Protein AF-A0A8T5RXQ0-F1 (afdb_monomer_lite)

pLDDT: mean 77.12, std 18.19, range [26.73, 95.06]

Structure (mmCIF, N/CA/C/O backbone):
data_AF-A0A8T5RXQ0-F1
#
_entry.id   AF-A0A8T5RXQ0-F1
#
loop_
_atom_site.group_PDB
_atom_site.id
_atom_site.type_symbol
_atom_site.label_atom_id
_atom_site.label_alt_id
_atom_site.label_comp_id
_atom_site.label_asym_id
_atom_site.label_entity_id
_atom_site.label_seq_id
_atom_site.pdbx_PDB_ins_code
_atom_site.Cartn_x
_atom_site.Cartn_y
_atom_site.Cartn_z
_atom_site.occupancy
_atom_site.B_iso_or_equiv
_atom_site.auth_seq_id
_atom_site.auth_comp_id
_atom_site.auth_asym_id
_atom_site.auth_atom_id
_atom_site.pdbx_PDB_model_num
ATOM 1 N N . MET A 1 1 ? -17.544 37.928 21.717 1.00 34.88 1 MET A N 1
ATOM 2 C CA . MET A 1 1 ? -17.506 37.799 20.249 1.00 34.88 1 MET A CA 1
ATOM 3 C C . MET A 1 1 ? -16.086 38.087 19.819 1.00 34.88 1 MET A C 1
ATOM 5 O O . MET A 1 1 ? -15.654 39.221 19.959 1.00 34.88 1 MET A O 1
ATOM 9 N N . ILE A 1 2 ? -15.342 37.052 19.441 1.00 29.17 2 ILE A N 1
ATOM 10 C CA . ILE A 1 2 ? -14.044 37.182 18.778 1.00 29.17 2 ILE A CA 1
ATOM 11 C C . ILE A 1 2 ? -14.102 36.158 17.648 1.00 29.17 2 ILE A C 1
ATOM 13 O O . ILE A 1 2 ? -14.043 34.956 17.899 1.00 29.17 2 ILE A O 1
ATOM 17 N N . GLU A 1 3 ? -14.355 36.645 16.437 1.00 27.16 3 GLU A N 1
ATOM 18 C CA . GLU A 1 3 ? -14.217 35.880 15.202 1.00 27.16 3 GLU A CA 1
ATOM 19 C C . GLU A 1 3 ? -12.721 35.758 14.912 1.00 27.16 3 GLU A C 1
ATOM 21 O O . GLU A 1 3 ? -12.038 36.759 14.710 1.00 27.16 3 GLU A O 1
ATOM 26 N N . ASN A 1 4 ? -12.198 34.535 14.952 1.00 27.61 4 ASN A N 1
ATOM 27 C CA . ASN A 1 4 ? -10.889 34.230 14.391 1.00 27.61 4 ASN A CA 1
ATOM 28 C C . ASN A 1 4 ? -11.122 33.706 12.975 1.00 27.61 4 ASN A C 1
ATOM 30 O O . ASN A 1 4 ? -11.462 32.537 12.785 1.00 27.61 4 ASN A O 1
ATOM 34 N N . GLU A 1 5 ? -10.948 34.582 11.991 1.00 28.34 5 GLU A N 1
ATOM 35 C CA . GLU A 1 5 ? -10.807 34.194 10.593 1.00 28.34 5 GLU A CA 1
ATOM 36 C C . GLU A 1 5 ? -9.463 33.478 10.424 1.00 28.34 5 GLU A C 1
ATOM 38 O O . GLU A 1 5 ? -8.389 34.076 10.495 1.00 28.34 5 GLU A O 1
ATOM 43 N N . TYR A 1 6 ? -9.519 32.160 10.254 1.00 26.73 6 TYR A N 1
ATOM 44 C CA . TYR A 1 6 ? -8.370 31.365 9.851 1.00 26.73 6 TYR A CA 1
ATOM 45 C C . TYR A 1 6 ? -8.351 31.296 8.326 1.00 26.73 6 TYR A C 1
ATOM 47 O O . TYR A 1 6 ? -9.132 30.560 7.725 1.00 26.73 6 TYR A O 1
ATOM 55 N N . THR A 1 7 ? -7.463 32.063 7.700 1.00 28.34 7 THR A N 1
ATOM 56 C CA . THR A 1 7 ? -7.165 31.962 6.268 1.00 28.34 7 THR A CA 1
ATOM 57 C C . THR A 1 7 ? -6.093 30.884 6.080 1.00 28.34 7 THR A C 1
ATOM 59 O O . THR A 1 7 ? -4.959 31.092 6.521 1.00 28.34 7 THR A O 1
ATOM 62 N N . PRO A 1 8 ? -6.385 29.720 5.467 1.00 30.33 8 PRO A N 1
ATOM 63 C CA . PRO A 1 8 ? -5.361 28.709 5.241 1.00 30.33 8 PRO A CA 1
ATOM 64 C C . PRO A 1 8 ? -4.390 29.198 4.165 1.00 30.33 8 PRO A C 1
ATOM 66 O O . PRO A 1 8 ? -4.808 29.583 3.073 1.00 30.33 8 PRO A O 1
ATOM 69 N N . GLN A 1 9 ? -3.093 29.177 4.468 1.00 29.91 9 GLN A N 1
ATOM 70 C CA . GLN A 1 9 ? -2.055 29.378 3.462 1.00 29.91 9 GLN A CA 1
ATOM 71 C C . GLN A 1 9 ? -1.970 28.140 2.564 1.00 29.91 9 GLN A C 1
ATOM 73 O O . GLN A 1 9 ? -1.921 27.014 3.059 1.00 29.91 9 GLN A O 1
ATOM 78 N N . GLU A 1 10 ? -1.966 28.355 1.247 1.00 27.94 10 GLU A N 1
ATOM 79 C CA . GLU A 1 10 ? -1.768 27.313 0.238 1.00 27.94 10 GLU A CA 1
ATOM 80 C C . GLU A 1 10 ? -0.360 26.711 0.372 1.00 27.94 10 GLU A C 1
ATOM 82 O O . GLU A 1 10 ? 0.616 27.195 -0.203 1.00 27.94 10 GLU A O 1
ATOM 87 N N . GLU A 1 11 ? -0.237 25.631 1.143 1.00 30.33 11 GLU A N 1
ATOM 88 C CA . GLU A 1 11 ? 0.929 24.760 1.062 1.00 30.33 11 GLU A CA 1
ATOM 89 C C . GLU A 1 11 ? 0.933 24.070 -0.305 1.00 30.33 11 GLU A C 1
ATOM 91 O O . GLU A 1 11 ? 0.039 23.305 -0.667 1.00 30.33 11 GLU A O 1
ATOM 96 N N . ASN A 1 12 ? 1.968 24.377 -1.080 1.00 29.50 12 ASN A N 1
ATOM 97 C CA . ASN A 1 12 ? 2.209 23.882 -2.425 1.00 29.50 12 ASN A CA 1
ATOM 98 C C . ASN A 1 12 ? 2.551 22.378 -2.393 1.00 29.50 12 ASN A C 1
ATOM 100 O O . ASN A 1 12 ? 3.718 21.979 -2.391 1.00 29.50 12 ASN A O 1
ATOM 104 N N . TYR A 1 13 ? 1.523 21.529 -2.325 1.00 28.52 13 TYR A N 1
ATOM 105 C CA . TYR A 1 13 ? 1.655 20.087 -2.522 1.00 28.52 13 TYR A CA 1
ATOM 106 C C . TYR A 1 13 ? 1.900 19.789 -4.008 1.00 28.52 13 TYR A C 1
ATOM 108 O O . TYR A 1 13 ? 1.209 20.347 -4.863 1.00 28.52 13 TYR A O 1
ATOM 116 N N . PRO A 1 14 ? 2.823 18.873 -4.362 1.00 29.84 14 PRO A N 1
ATOM 117 C CA . PRO A 1 14 ? 3.006 18.465 -5.748 1.00 29.84 14 PRO A CA 1
ATOM 118 C C . PRO A 1 14 ? 1.699 17.862 -6.279 1.00 29.84 14 PRO A C 1
ATOM 120 O O . PRO A 1 14 ? 1.300 16.772 -5.873 1.00 29.84 14 PRO A O 1
ATOM 123 N N . SER A 1 15 ? 1.042 18.625 -7.157 1.00 33.84 15 SER A N 1
ATOM 124 C CA . SER A 1 15 ? -0.143 18.314 -7.967 1.00 33.84 15 SER A CA 1
ATOM 125 C C . SER A 1 15 ? -0.570 16.839 -7.924 1.00 33.84 15 SER A C 1
ATOM 127 O O . SER A 1 15 ? -0.061 16.000 -8.674 1.00 33.84 15 SER A O 1
ATOM 129 N N . ARG A 1 16 ? -1.532 16.520 -7.045 1.00 32.97 16 ARG A N 1
ATOM 130 C CA . ARG A 1 16 ? -2.264 15.243 -7.056 1.00 32.97 16 ARG A CA 1
ATOM 131 C C . ARG A 1 16 ? -2.940 15.119 -8.423 1.00 32.97 16 ARG A C 1
ATOM 133 O O . ARG A 1 16 ? -3.787 15.940 -8.764 1.00 32.97 16 ARG A O 1
ATOM 140 N N . LYS A 1 17 ? -2.594 14.086 -9.197 1.00 30.95 17 LYS A N 1
ATOM 141 C CA . LYS A 1 17 ? -3.372 13.702 -10.381 1.00 30.95 17 LYS A CA 1
ATOM 142 C C . LYS A 1 17 ? -4.763 13.279 -9.911 1.00 30.95 17 LYS A C 1
ATOM 144 O O . LYS A 1 17 ? -4.943 12.170 -9.417 1.00 30.95 17 LYS A O 1
ATOM 149 N N . VAL A 1 18 ? -5.722 14.188 -10.028 1.00 32.47 18 VAL A N 1
ATOM 150 C CA . VAL A 1 18 ? -7.146 13.864 -10.033 1.00 32.47 18 VAL A CA 1
ATOM 151 C C . VAL A 1 18 ? -7.355 12.889 -11.194 1.00 32.47 18 VAL A C 1
ATOM 153 O O . VAL A 1 18 ? -6.898 13.158 -12.306 1.00 32.47 18 VAL A O 1
ATOM 156 N N . TYR A 1 19 ? -7.984 11.738 -10.949 1.00 37.25 19 TYR A N 1
ATOM 157 C CA . TYR A 1 19 ? -8.463 10.878 -12.032 1.00 37.25 19 TYR A CA 1
ATOM 158 C C . TYR A 1 19 ? -9.688 11.554 -12.663 1.00 37.25 19 TYR A C 1
ATOM 160 O O . TYR A 1 19 ? -10.821 11.141 -12.449 1.00 37.25 19 TYR A O 1
ATOM 168 N N . GLU A 1 20 ? -9.462 12.641 -13.402 1.00 34.78 20 GLU A N 1
ATOM 169 C CA . GLU A 1 20 ? -10.431 13.131 -14.376 1.00 34.78 20 GLU A CA 1
ATOM 170 C C . GLU A 1 20 ? -10.644 12.014 -15.400 1.00 34.78 20 GLU A C 1
ATOM 172 O O . GLU A 1 20 ? -9.669 11.443 -15.907 1.00 34.78 20 GLU A O 1
ATOM 177 N N . GLY A 1 21 ? -11.909 11.677 -15.677 1.00 40.56 21 GLY A N 1
ATOM 178 C CA . GLY A 1 21 ? -12.274 10.732 -16.730 1.00 40.56 21 GLY A CA 1
ATOM 179 C C . GLY A 1 21 ? -11.457 11.039 -17.981 1.00 40.56 21 GLY A C 1
ATOM 180 O O . GLY A 1 21 ? -11.459 12.172 -18.465 1.00 40.56 21 GLY A O 1
ATOM 181 N N . LYS A 1 22 ? -10.650 10.067 -18.427 1.00 49.09 22 LYS A N 1
ATOM 182 C CA . LYS A 1 22 ? -9.674 10.285 -19.498 1.00 49.09 22 LYS A CA 1
ATOM 183 C C . LYS A 1 22 ? -10.384 10.898 -20.706 1.00 49.09 22 LYS A C 1
ATOM 185 O O . LYS A 1 22 ? -11.274 10.275 -21.272 1.00 49.09 22 LYS A O 1
ATOM 190 N N . LYS A 1 23 ? -9.927 12.090 -21.101 1.00 54.75 23 LYS A N 1
ATOM 191 C CA . LYS A 1 23 ? -10.233 12.713 -22.392 1.00 54.75 23 LYS A CA 1
ATOM 192 C C . LYS A 1 23 ? -10.032 11.707 -23.526 1.00 54.75 23 LYS A C 1
ATOM 194 O O . LYS A 1 23 ? -9.115 10.877 -23.460 1.00 54.75 23 LYS A O 1
ATOM 199 N N . GLU A 1 24 ? -10.861 11.836 -24.556 1.00 59.78 24 GLU A N 1
ATOM 200 C CA . GLU A 1 24 ? -10.646 11.224 -25.864 1.00 59.78 24 GLU A CA 1
ATOM 201 C C . GLU A 1 24 ? -9.181 11.420 -26.288 1.00 59.78 24 GLU A C 1
ATOM 203 O O . GLU A 1 24 ? -8.606 12.502 -26.124 1.00 59.78 24 GLU A O 1
ATOM 208 N N . ARG A 1 25 ? -8.535 10.334 -26.720 1.00 70.25 25 ARG A N 1
ATOM 209 C CA . ARG A 1 25 ? -7.116 10.320 -27.082 1.00 70.25 25 ARG A CA 1
ATOM 210 C C . ARG A 1 25 ? -6.960 9.762 -28.480 1.00 70.25 25 ARG A C 1
ATOM 212 O O . ARG A 1 25 ? -7.193 8.578 -28.700 1.00 70.25 25 ARG A O 1
ATOM 219 N N . GLU A 1 26 ? -6.470 10.601 -29.377 1.00 80.44 26 GLU A N 1
ATOM 220 C CA . GLU A 1 26 ? -6.083 10.190 -30.718 1.00 80.44 26 GLU A CA 1
ATOM 221 C C . GLU A 1 26 ? -4.670 9.587 -30.717 1.00 80.44 26 GLU A C 1
ATOM 223 O O . GLU A 1 26 ? -3.743 10.075 -30.057 1.00 80.44 26 GLU A O 1
ATOM 228 N N . MET A 1 27 ? -4.496 8.496 -31.464 1.00 82.44 27 MET A N 1
ATOM 229 C CA . MET A 1 27 ? -3.197 7.879 -31.711 1.00 82.44 27 MET A CA 1
ATOM 230 C C . MET A 1 27 ? -2.822 8.032 -33.176 1.00 82.44 27 MET A C 1
ATOM 232 O O . MET A 1 27 ? -3.457 7.448 -34.044 1.00 82.44 27 MET A O 1
ATOM 236 N N . ILE A 1 28 ? -1.743 8.765 -33.435 1.00 85.38 28 ILE A N 1
ATOM 237 C CA . ILE A 1 28 ? -1.195 8.915 -34.782 1.00 85.38 28 ILE A CA 1
ATOM 238 C C . ILE A 1 28 ? -0.060 7.905 -34.965 1.00 85.38 28 ILE A C 1
ATOM 240 O O . ILE A 1 28 ? 0.840 7.809 -34.121 1.00 85.38 28 ILE A O 1
ATOM 244 N N . PHE A 1 29 ? -0.108 7.160 -36.065 1.00 84.06 29 PHE A N 1
ATOM 245 C CA . PHE A 1 29 ? 0.925 6.220 -36.488 1.00 84.06 29 PHE A CA 1
ATOM 246 C C . PHE A 1 29 ? 1.448 6.612 -37.880 1.00 84.06 29 PHE A C 1
ATOM 248 O O . PHE A 1 29 ? 0.688 7.178 -38.667 1.00 84.06 29 PHE A O 1
ATOM 255 N N . PRO A 1 30 ? 2.727 6.340 -38.199 1.00 87.56 30 PRO A N 1
ATOM 256 C CA . PRO A 1 30 ? 3.230 6.462 -39.565 1.00 87.56 30 PRO A CA 1
ATOM 257 C C . PRO A 1 30 ? 2.394 5.635 -40.550 1.00 87.56 30 PRO A C 1
ATOM 259 O O . PRO A 1 30 ? 2.034 4.496 -40.254 1.00 87.56 30 PRO A O 1
ATOM 262 N N . SER A 1 31 ? 2.089 6.214 -41.711 1.00 82.44 31 SER A N 1
ATOM 263 C CA . SER A 1 31 ? 1.215 5.615 -42.729 1.00 82.44 31 SER A CA 1
ATOM 264 C C . SER A 1 31 ? 1.857 4.456 -43.495 1.00 82.44 31 SER A C 1
ATOM 266 O O . SER A 1 31 ? 1.167 3.723 -44.189 1.00 82.44 31 SER A O 1
ATOM 268 N N . ASP A 1 32 ? 3.178 4.317 -43.411 1.00 84.75 32 ASP A N 1
ATOM 269 C CA . ASP A 1 32 ? 3.991 3.303 -44.085 1.00 84.75 32 ASP A CA 1
ATOM 270 C C . ASP A 1 32 ? 4.224 2.048 -43.228 1.00 84.75 32 ASP A C 1
ATOM 272 O O . ASP A 1 32 ? 5.025 1.183 -43.586 1.00 84.75 32 ASP A O 1
ATOM 276 N N . LEU A 1 33 ? 3.539 1.932 -42.085 1.00 84.56 33 LEU A N 1
ATOM 277 C CA . LEU A 1 33 ? 3.667 0.765 -41.223 1.00 84.56 33 LEU A CA 1
ATOM 278 C C . LEU A 1 33 ? 2.971 -0.460 -41.828 1.00 84.56 33 LEU A C 1
ATOM 280 O O . LEU A 1 33 ? 1.788 -0.386 -42.163 1.00 84.56 33 LEU A O 1
ATOM 284 N N . PRO A 1 34 ? 3.656 -1.616 -41.883 1.00 86.00 34 PRO A N 1
ATOM 285 C CA . PRO A 1 34 ? 2.999 -2.887 -42.154 1.00 86.00 34 PRO A CA 1
ATOM 286 C C . PRO A 1 34 ? 1.876 -3.159 -41.134 1.00 86.00 34 PRO A C 1
ATOM 288 O O . PRO A 1 34 ? 2.053 -2.812 -39.960 1.00 86.00 34 PRO A O 1
ATOM 291 N N . PRO A 1 35 ? 0.771 -3.825 -41.524 1.00 82.38 35 PRO A N 1
ATOM 292 C CA . PRO A 1 35 ? -0.368 -4.087 -40.635 1.00 82.38 35 PRO A CA 1
ATOM 293 C C . PRO A 1 35 ? 0.020 -4.749 -39.306 1.00 82.38 35 PRO A C 1
ATOM 295 O O . PRO A 1 35 ? -0.340 -4.253 -38.242 1.00 82.38 35 PRO A O 1
ATOM 298 N N . GLU A 1 36 ? 0.864 -5.783 -39.349 1.00 84.00 36 GLU A N 1
ATOM 299 C CA . GLU A 1 36 ? 1.349 -6.481 -38.147 1.00 84.00 36 GLU A CA 1
ATOM 300 C C . GLU A 1 36 ? 2.130 -5.551 -37.198 1.00 84.00 36 GLU A C 1
ATOM 302 O O . GLU A 1 36 ? 2.055 -5.651 -35.971 1.00 84.00 36 GLU A O 1
ATOM 307 N N . GLU A 1 37 ? 2.887 -4.602 -37.755 1.00 86.94 37 GLU A N 1
ATOM 308 C C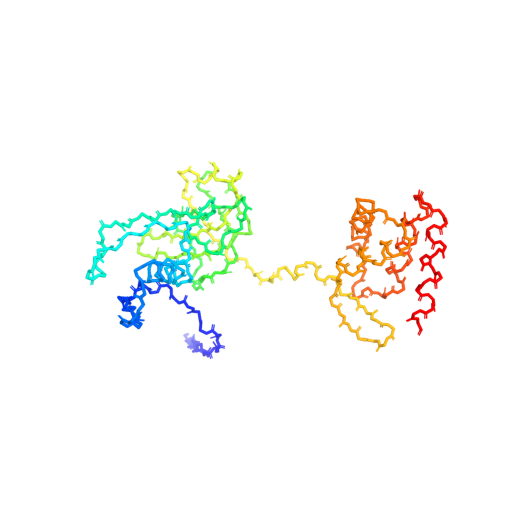A . GLU A 1 37 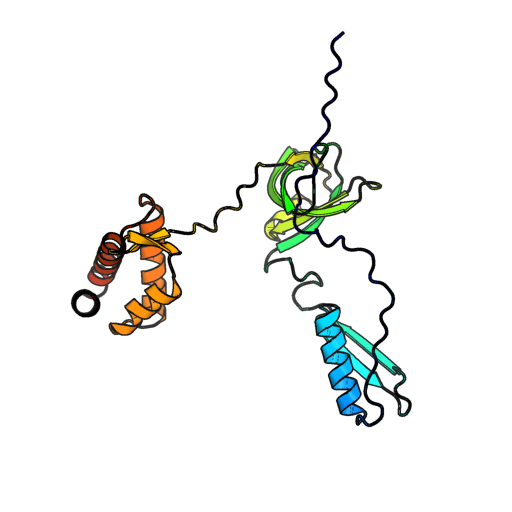? 3.641 -3.630 -36.965 1.00 86.94 37 GLU A CA 1
ATOM 309 C C . GLU A 1 37 ? 2.719 -2.552 -36.378 1.00 86.94 37 GLU A C 1
ATOM 311 O O . GLU A 1 37 ? 2.940 -2.104 -35.246 1.00 86.94 37 GLU A O 1
ATOM 316 N N . LEU A 1 38 ? 1.684 -2.145 -37.118 1.00 89.06 38 LEU A N 1
ATOM 317 C CA . LEU A 1 38 ? 0.649 -1.230 -36.644 1.00 89.06 38 LEU A CA 1
ATOM 318 C C . LEU A 1 38 ? -0.112 -1.841 -35.460 1.00 89.06 38 LEU A C 1
ATOM 320 O O . LEU A 1 38 ? -0.192 -1.206 -34.405 1.00 89.06 38 LEU A O 1
ATOM 324 N N . GLU A 1 39 ? -0.561 -3.091 -35.581 1.00 88.56 39 GLU A N 1
ATOM 325 C CA . GLU A 1 39 ? -1.208 -3.855 -34.507 1.00 88.56 39 GLU A CA 1
ATOM 326 C C . GLU A 1 39 ? -0.309 -3.971 -33.277 1.00 88.56 39 GLU A C 1
ATOM 328 O O . GLU A 1 39 ? -0.709 -3.628 -32.159 1.00 88.56 39 GLU A O 1
ATOM 333 N N . ARG A 1 40 ? 0.957 -4.361 -33.471 1.00 88.38 40 ARG A N 1
ATOM 334 C CA . ARG A 1 40 ? 1.935 -4.474 -32.381 1.00 88.38 40 ARG A CA 1
ATOM 335 C C . ARG A 1 40 ? 2.128 -3.148 -31.645 1.00 88.38 40 ARG A C 1
ATOM 337 O O . ARG A 1 40 ? 2.213 -3.117 -30.411 1.00 88.38 40 ARG A O 1
ATOM 344 N N . ARG A 1 41 ? 2.219 -2.034 -32.377 1.00 90.62 41 ARG A N 1
ATOM 345 C CA . ARG A 1 41 ? 2.401 -0.697 -31.791 1.00 90.62 41 ARG A CA 1
ATOM 346 C C . ARG A 1 41 ? 1.144 -0.206 -31.086 1.00 90.62 41 ARG A C 1
ATOM 348 O O . ARG A 1 41 ? 1.277 0.358 -29.997 1.00 90.62 41 ARG A O 1
ATOM 355 N N . LEU A 1 42 ? -0.031 -0.442 -31.664 1.00 88.88 42 LEU A N 1
ATOM 356 C CA . LEU A 1 42 ? -1.324 -0.135 -31.062 1.00 88.88 42 LEU A CA 1
ATOM 357 C C . LEU A 1 42 ? -1.500 -0.899 -29.746 1.00 88.88 42 LEU A C 1
ATOM 359 O O . LEU A 1 42 ? -1.701 -0.273 -28.705 1.00 88.88 42 LEU A O 1
ATOM 363 N N . LYS A 1 43 ? -1.275 -2.219 -29.755 1.00 88.62 43 LYS A N 1
ATOM 364 C CA . LYS A 1 43 ? -1.271 -3.082 -28.563 1.00 88.62 43 LYS A CA 1
ATOM 365 C C . LYS A 1 43 ? -0.342 -2.540 -27.477 1.00 88.62 43 LYS A C 1
ATOM 367 O O . LYS A 1 43 ? -0.766 -2.306 -26.347 1.00 88.62 43 LYS A O 1
ATOM 372 N N . ARG A 1 44 ? 0.920 -2.255 -27.814 1.00 85.56 44 ARG A N 1
ATOM 373 C CA . ARG A 1 44 ? 1.898 -1.725 -26.849 1.00 85.56 44 ARG A CA 1
ATOM 374 C C . ARG A 1 44 ? 1.468 -0.385 -26.246 1.00 85.56 44 ARG A C 1
ATOM 376 O O . ARG A 1 44 ? 1.661 -0.168 -25.048 1.00 85.56 44 ARG A O 1
ATOM 383 N N . ARG A 1 45 ? 0.921 0.523 -27.060 1.00 87.56 45 ARG A N 1
ATOM 384 C CA . ARG A 1 45 ? 0.453 1.833 -26.590 1.00 87.56 45 ARG A CA 1
ATOM 385 C C . ARG A 1 45 ? -0.763 1.704 -25.695 1.00 87.56 45 ARG A C 1
ATOM 387 O O . ARG A 1 45 ? -0.757 2.299 -24.630 1.00 87.56 45 ARG A O 1
ATOM 394 N N . LEU A 1 46 ? -1.754 0.900 -26.064 1.00 84.94 46 LEU A N 1
ATOM 395 C CA . LEU A 1 46 ? -2.927 0.666 -25.224 1.00 84.94 46 LEU A CA 1
ATOM 396 C C . LEU A 1 46 ? -2.530 0.102 -23.846 1.00 84.94 46 LEU A C 1
ATOM 398 O O . LEU A 1 46 ? -2.984 0.619 -22.825 1.00 84.94 46 LEU A O 1
ATOM 402 N N . ILE A 1 47 ? -1.599 -0.859 -23.796 1.00 78.75 47 ILE A N 1
ATOM 403 C CA . ILE A 1 47 ? -1.057 -1.392 -22.532 1.00 78.75 47 ILE A CA 1
ATOM 404 C C . ILE A 1 47 ? -0.352 -0.298 -21.719 1.00 78.75 47 ILE A C 1
ATOM 406 O O . ILE A 1 47 ? -0.590 -0.164 -20.523 1.00 78.75 47 ILE A O 1
ATOM 410 N N . THR A 1 48 ? 0.507 0.500 -22.354 1.00 75.81 48 THR A N 1
ATOM 411 C CA . THR A 1 48 ? 1.347 1.491 -21.657 1.00 75.81 48 THR A CA 1
ATOM 412 C C . THR A 1 48 ? 0.544 2.706 -21.191 1.00 75.81 48 THR A C 1
ATOM 414 O O . THR A 1 48 ? 0.696 3.175 -20.068 1.00 75.81 48 THR A O 1
ATOM 417 N N . ASP A 1 49 ? -0.331 3.216 -22.051 1.00 78.31 49 ASP A N 1
ATOM 418 C CA . ASP A 1 49 ? -1.065 4.456 -21.824 1.00 78.31 49 ASP A CA 1
ATOM 419 C C . ASP A 1 49 ? -2.315 4.214 -20.951 1.00 78.31 49 ASP A C 1
ATOM 421 O O . ASP A 1 49 ? -2.748 5.138 -20.251 1.00 78.31 49 ASP A O 1
ATOM 425 N N . TRP A 1 50 ? -2.910 3.005 -20.965 1.00 72.44 50 TRP A N 1
ATOM 426 C CA . TRP A 1 50 ? -4.100 2.637 -20.170 1.00 72.44 50 TRP A CA 1
ATOM 427 C C . TRP A 1 50 ? -3.881 1.576 -19.094 1.00 72.44 50 TRP A C 1
ATOM 429 O O . TRP A 1 50 ? -4.788 1.380 -18.291 1.00 72.44 50 TRP A O 1
ATOM 439 N N . GLY A 1 51 ? -2.710 0.948 -19.006 1.00 65.81 51 GLY A N 1
ATOM 440 C CA . GLY A 1 51 ? -2.401 -0.006 -17.937 1.00 65.81 51 GLY A CA 1
ATOM 441 C C . GLY A 1 51 ? -3.197 -1.314 -18.004 1.00 65.81 51 GLY A C 1
ATOM 442 O O . GLY A 1 51 ? -3.241 -2.046 -17.013 1.00 65.81 51 GLY A O 1
ATOM 443 N N . VAL A 1 52 ? -3.825 -1.604 -19.148 1.00 74.69 52 VAL A N 1
ATOM 444 C CA . VAL A 1 52 ? -4.606 -2.829 -19.380 1.00 74.69 52 VAL A CA 1
ATOM 445 C C . VAL A 1 52 ? -3.699 -4.065 -19.478 1.00 74.69 52 VAL A C 1
ATOM 447 O O . VAL A 1 52 ? -2.474 -3.939 -19.548 1.00 74.69 52 VAL A O 1
ATOM 450 N N . GLY A 1 53 ? -4.293 -5.257 -19.387 1.00 73.00 53 GLY A N 1
ATOM 451 C CA . GLY A 1 53 ? -3.578 -6.531 -19.392 1.00 73.00 53 GLY A CA 1
ATOM 452 C C . GLY A 1 53 ? -3.177 -6.976 -20.786 1.00 73.00 53 GLY A C 1
ATOM 453 O O . GLY A 1 53 ? -2.414 -6.302 -21.475 1.00 73.00 53 GLY A O 1
ATOM 454 N N . GLU A 1 54 ? -3.657 -8.145 -21.184 1.00 76.62 54 GLU A N 1
ATOM 455 C CA . GLU A 1 54 ? -3.466 -8.621 -22.544 1.00 76.62 54 GLU A CA 1
ATOM 456 C C . GLU A 1 54 ? -4.453 -7.921 -23.478 1.00 76.62 54 GLU A C 1
ATOM 458 O O . GLU A 1 54 ? -5.580 -7.598 -23.106 1.00 76.62 54 GLU A O 1
ATOM 463 N N . ILE A 1 55 ? -4.004 -7.648 -24.696 1.00 81.81 55 ILE A N 1
ATOM 464 C CA . ILE A 1 55 ? -4.838 -7.068 -25.743 1.00 81.81 55 ILE A CA 1
ATOM 465 C C . ILE A 1 55 ? -4.704 -7.948 -26.968 1.00 81.81 55 ILE A C 1
ATOM 467 O O . ILE A 1 55 ? -3.588 -8.277 -27.374 1.00 81.81 55 ILE A O 1
ATOM 471 N N . GLU A 1 56 ? -5.829 -8.271 -27.570 1.00 85.56 56 GLU A N 1
ATOM 472 C CA . GLU A 1 56 ? -5.918 -8.843 -28.902 1.00 85.56 56 GLU A CA 1
ATOM 473 C C . GLU A 1 56 ? -6.592 -7.801 -29.788 1.00 85.56 56 GLU A C 1
ATOM 475 O O . GLU A 1 56 ? -7.622 -7.235 -29.420 1.00 85.56 56 GLU A O 1
ATOM 480 N N . VAL A 1 57 ? -5.948 -7.458 -30.898 1.00 89.00 57 VAL A N 1
ATOM 481 C CA . VAL A 1 57 ? -6.432 -6.436 -31.820 1.00 89.00 57 VAL A CA 1
ATOM 482 C C . VAL A 1 57 ? -6.214 -6.930 -33.235 1.00 89.00 57 VAL A C 1
ATOM 484 O O . VAL A 1 57 ? -5.121 -7.393 -33.546 1.00 89.00 57 VAL A O 1
ATOM 487 N N . GLU A 1 58 ? -7.249 -6.813 -34.055 1.00 85.88 58 GLU A N 1
ATOM 488 C CA . GLU A 1 58 ? -7.191 -7.083 -35.488 1.00 85.88 58 GLU A CA 1
ATOM 489 C C . GLU A 1 58 ? -7.604 -5.819 -36.233 1.00 85.88 58 GLU A C 1
ATOM 491 O O . GLU A 1 58 ? -8.592 -5.158 -35.874 1.00 85.88 58 GLU A O 1
ATOM 496 N N . LEU A 1 59 ? -6.827 -5.480 -37.257 1.00 86.06 59 LEU A N 1
ATOM 497 C CA . LEU A 1 59 ? -7.091 -4.355 -38.142 1.00 86.06 59 LEU A CA 1
ATOM 498 C C . LEU A 1 59 ? -7.414 -4.848 -39.555 1.00 86.06 59 LEU A C 1
ATOM 500 O O . LEU A 1 59 ? -6.809 -5.794 -40.058 1.00 86.06 59 LEU A O 1
ATOM 504 N N . ASP A 1 60 ? -8.331 -4.164 -40.235 1.00 82.94 60 ASP A N 1
ATOM 505 C CA . ASP A 1 60 ? -8.510 -4.346 -41.674 1.00 82.94 60 ASP A CA 1
ATOM 506 C C . ASP A 1 60 ? -7.407 -3.641 -42.490 1.00 82.94 60 ASP A C 1
ATOM 508 O O . ASP A 1 60 ? -6.550 -2.920 -41.973 1.00 82.94 60 ASP A O 1
ATOM 512 N N . HIS A 1 61 ? -7.450 -3.818 -43.812 1.00 79.56 61 HIS A N 1
ATOM 513 C CA . HIS A 1 61 ? -6.506 -3.212 -44.757 1.00 79.56 61 HIS A CA 1
ATOM 514 C C . HIS A 1 61 ? -6.524 -1.671 -44.779 1.00 79.56 61 HIS A C 1
ATOM 516 O O . HIS A 1 61 ? -5.605 -1.070 -45.333 1.00 79.56 61 HIS A O 1
ATOM 522 N N . ASN A 1 62 ? -7.536 -1.035 -44.184 1.00 80.00 62 ASN A N 1
ATOM 523 C CA . ASN A 1 62 ? -7.658 0.417 -44.060 1.00 80.00 62 ASN A CA 1
ATOM 524 C C . ASN A 1 62 ? -7.239 0.920 -42.667 1.00 80.00 62 ASN A C 1
ATOM 526 O O . ASN A 1 62 ? -7.313 2.120 -42.405 1.00 80.00 62 ASN A O 1
ATOM 530 N N . GLY A 1 63 ? -6.795 0.027 -41.775 1.00 76.44 63 GLY A N 1
ATOM 531 C CA . GLY A 1 63 ? -6.437 0.355 -40.397 1.00 76.44 63 GLY A CA 1
ATOM 532 C C . GLY A 1 63 ? -7.643 0.514 -39.467 1.00 76.44 63 GLY A C 1
ATOM 533 O O . GLY A 1 63 ? -7.497 1.069 -38.376 1.00 76.44 63 GLY A O 1
ATOM 534 N N . THR A 1 64 ? -8.826 0.043 -39.871 1.00 82.00 64 THR A N 1
ATOM 535 C CA . THR A 1 64 ? -10.026 0.022 -39.027 1.00 82.00 64 THR A CA 1
ATOM 536 C C . THR A 1 64 ? -9.960 -1.165 -38.077 1.00 82.00 64 THR A C 1
ATOM 538 O O . THR A 1 64 ? -9.659 -2.279 -38.497 1.00 82.00 64 THR A O 1
ATOM 541 N N . ILE A 1 65 ? -10.288 -0.952 -36.803 1.00 86.88 65 ILE A N 1
ATOM 542 C CA . ILE A 1 65 ? -10.376 -2.033 -35.816 1.00 86.88 65 ILE A CA 1
ATOM 543 C C . ILE A 1 65 ? -11.584 -2.915 -36.138 1.00 86.88 65 ILE A C 1
ATOM 545 O O . ILE A 1 65 ? -12.725 -2.468 -36.021 1.00 86.88 65 ILE A O 1
ATOM 549 N N . THR A 1 66 ? -11.333 -4.170 -36.505 1.00 88.06 66 THR A N 1
ATOM 550 C CA . THR A 1 66 ? -12.376 -5.187 -36.721 1.00 88.06 66 THR A CA 1
ATOM 551 C C . THR A 1 66 ? -12.619 -6.017 -35.471 1.00 88.06 66 THR A C 1
ATOM 553 O O . THR A 1 66 ? -13.748 -6.439 -35.218 1.00 88.06 66 THR A O 1
ATOM 556 N N . HIS A 1 67 ? -11.579 -6.213 -34.661 1.00 85.62 67 HIS A N 1
ATOM 557 C CA . HIS A 1 67 ? -11.658 -6.920 -33.394 1.00 85.62 67 HIS A CA 1
ATOM 558 C C . HIS A 1 67 ? -10.786 -6.240 -32.339 1.00 85.62 67 HIS A C 1
ATOM 560 O O . HIS A 1 67 ? -9.651 -5.847 -32.609 1.00 85.62 67 HIS A O 1
ATOM 566 N N . LEU A 1 68 ? -11.319 -6.110 -31.125 1.00 85.75 68 LEU A N 1
ATOM 567 C CA . LEU A 1 68 ? -10.577 -5.643 -29.961 1.00 85.75 68 LEU A CA 1
ATOM 568 C C . LEU A 1 68 ? -11.061 -6.389 -28.721 1.00 85.75 68 LEU A C 1
ATOM 570 O O . LEU A 1 68 ? -12.146 -6.112 -28.206 1.00 85.75 68 LEU A O 1
ATOM 574 N N . ALA A 1 69 ? -10.229 -7.292 -28.218 1.00 80.25 69 ALA A N 1
ATOM 575 C CA . ALA A 1 69 ? -10.405 -7.894 -26.909 1.00 80.25 69 ALA A CA 1
ATOM 576 C C . ALA A 1 69 ? -9.361 -7.332 -25.944 1.00 80.25 69 ALA A C 1
ATOM 578 O O . ALA A 1 69 ? -8.178 -7.195 -26.258 1.00 80.25 69 ALA A O 1
ATOM 579 N N . ILE A 1 70 ? -9.817 -6.990 -24.745 1.00 80.00 70 ILE A N 1
ATOM 580 C CA . ILE A 1 70 ? -8.970 -6.471 -23.677 1.00 80.00 70 ILE A CA 1
ATOM 581 C C . ILE A 1 70 ? -9.195 -7.364 -22.470 1.00 80.00 70 ILE A C 1
ATOM 583 O O . ILE A 1 70 ? -10.306 -7.428 -21.942 1.00 80.00 70 ILE A O 1
ATOM 587 N N . SER A 1 71 ? -8.142 -8.024 -22.002 1.00 65.69 71 SER A N 1
ATOM 588 C CA . SER A 1 71 ? -8.172 -8.667 -20.700 1.00 65.69 71 SER A CA 1
ATOM 589 C C . SER A 1 71 ? -7.760 -7.664 -19.625 1.00 65.69 71 SER A C 1
ATOM 591 O O . SER A 1 71 ? -6.829 -6.860 -19.771 1.00 65.69 71 SER A O 1
ATOM 593 N N . ALA A 1 72 ? -8.466 -7.701 -18.495 1.00 53.56 72 ALA A N 1
ATOM 594 C CA . ALA A 1 72 ? -7.882 -7.179 -17.273 1.00 53.56 72 ALA A CA 1
ATOM 595 C C . ALA A 1 72 ? -6.602 -7.984 -16.998 1.00 53.56 72 ALA A C 1
ATOM 597 O O . ALA A 1 72 ? -6.569 -9.194 -17.216 1.00 53.56 72 ALA A O 1
ATOM 598 N N . LYS A 1 73 ? -5.543 -7.326 -16.520 1.00 56.78 73 LYS A N 1
ATOM 599 C CA . LYS A 1 73 ? -4.365 -8.030 -15.992 1.00 56.78 73 LYS A CA 1
ATOM 600 C C . LYS A 1 73 ? -4.827 -9.123 -15.006 1.00 56.78 73 LYS A C 1
ATOM 602 O O . LYS A 1 73 ? -5.802 -8.916 -14.283 1.00 56.78 73 LYS A O 1
ATOM 607 N N . GLU A 1 74 ? -4.066 -10.217 -14.869 1.00 47.88 74 GLU A N 1
ATOM 608 C CA . GLU A 1 74 ? -4.242 -11.199 -13.769 1.00 47.88 74 GLU A CA 1
ATOM 609 C C . GLU A 1 74 ? -4.242 -10.537 -12.369 1.00 47.88 74 GLU A C 1
ATOM 611 O O . GLU A 1 74 ? -4.647 -11.118 -11.362 1.00 47.88 74 GLU A O 1
ATOM 616 N N . HIS A 1 75 ? -3.767 -9.296 -12.293 1.00 49.12 75 HIS A N 1
ATOM 617 C CA . HIS A 1 75 ? -3.820 -8.399 -11.150 1.00 49.12 75 HIS A CA 1
ATOM 618 C C . HIS A 1 75 ? -4.649 -7.191 -11.582 1.00 49.12 75 HIS A C 1
ATOM 620 O O . HIS A 1 75 ? -4.252 -6.546 -12.537 1.00 49.12 75 HIS A O 1
ATOM 626 N N . GLY A 1 76 ? -5.798 -6.919 -10.952 1.00 46.88 76 GLY A N 1
ATOM 627 C CA . GLY A 1 76 ? -6.817 -5.976 -11.447 1.00 46.88 76 GLY A CA 1
ATOM 628 C C . GLY A 1 76 ? -6.315 -4.631 -12.007 1.00 46.88 76 GLY A C 1
ATOM 629 O O . GLY A 1 76 ? -5.202 -4.195 -11.746 1.00 46.88 76 GLY A O 1
ATOM 630 N N . LEU A 1 77 ? -7.179 -3.937 -12.757 1.00 47.34 77 LEU A N 1
ATOM 631 C CA . LEU A 1 77 ? -6.894 -2.752 -13.597 1.00 47.34 77 LEU A CA 1
ATOM 632 C C . LEU A 1 77 ? -6.154 -1.567 -12.926 1.00 47.34 77 LEU A C 1
ATOM 634 O O . LEU A 1 77 ? -5.772 -0.620 -13.608 1.00 47.34 77 LEU A O 1
ATOM 638 N N . SER A 1 78 ? -5.949 -1.588 -11.608 1.00 54.22 78 SER A N 1
ATOM 639 C CA . SER A 1 78 ? -5.244 -0.544 -10.868 1.00 54.22 78 SER A CA 1
ATOM 640 C C . SER A 1 78 ? -3.768 -0.888 -10.674 1.00 54.22 78 SER A C 1
ATOM 642 O O . SER A 1 78 ? -3.412 -1.822 -9.959 1.00 54.22 78 SER A O 1
ATOM 644 N N . GLU A 1 79 ? -2.896 -0.048 -11.229 1.00 52.78 79 GLU A N 1
ATOM 645 C CA . GLU A 1 79 ? -1.436 -0.099 -11.062 1.00 52.78 79 GLU A CA 1
ATOM 646 C C . GLU A 1 79 ? -0.980 0.079 -9.591 1.00 52.78 79 GLU A C 1
ATOM 648 O O . GLU A 1 79 ? 0.186 -0.136 -9.266 1.00 52.78 79 GLU A O 1
ATOM 653 N N . GLY A 1 80 ? -1.894 0.459 -8.685 1.00 63.00 80 GLY A N 1
ATOM 654 C CA . GLY A 1 80 ? -1.610 0.807 -7.290 1.00 63.00 80 GLY A CA 1
ATOM 655 C C . GLY A 1 80 ? -2.072 -0.192 -6.224 1.00 63.00 80 GLY A C 1
ATOM 656 O O . GLY A 1 80 ? -1.983 0.144 -5.042 1.00 63.00 80 GLY A O 1
ATOM 657 N N . ILE A 1 81 ? -2.586 -1.374 -6.590 1.00 71.81 81 ILE A N 1
ATOM 658 C CA . ILE A 1 81 ? -3.054 -2.382 -5.619 1.00 71.81 81 ILE A CA 1
ATOM 659 C C . ILE A 1 81 ? -2.031 -3.527 -5.527 1.00 71.81 81 ILE A C 1
ATOM 661 O O . ILE A 1 81 ? -1.836 -4.247 -6.507 1.00 71.81 81 ILE A O 1
ATOM 665 N N . PRO A 1 82 ? -1.367 -3.733 -4.372 1.00 69.00 82 PRO A N 1
ATOM 666 C CA . PRO A 1 82 ? -0.411 -4.827 -4.204 1.00 69.00 82 PRO A CA 1
ATOM 667 C C . PRO A 1 82 ? -1.061 -6.217 -4.309 1.00 69.00 82 PRO A C 1
ATOM 669 O O . PRO A 1 82 ? -2.248 -6.395 -4.035 1.00 69.00 82 PRO A O 1
ATOM 672 N N . LYS A 1 83 ? -0.262 -7.246 -4.621 1.00 66.06 83 LYS A N 1
ATOM 673 C CA . LYS A 1 83 ? -0.725 -8.645 -4.616 1.00 66.06 83 LYS A CA 1
ATOM 674 C C . LYS A 1 83 ? -1.265 -9.040 -3.233 1.00 66.06 83 LYS A C 1
ATOM 676 O O . LYS A 1 83 ? -0.633 -8.754 -2.218 1.00 66.06 83 LYS A O 1
ATOM 681 N N . GLY A 1 84 ? -2.412 -9.723 -3.205 1.00 74.44 84 GLY A N 1
ATOM 682 C CA . GLY A 1 84 ? -3.101 -10.117 -1.967 1.00 74.44 84 GLY A CA 1
ATOM 683 C C . GLY A 1 84 ? -3.960 -9.009 -1.349 1.00 74.44 84 GLY A C 1
ATOM 684 O O . GLY A 1 84 ? -4.481 -9.187 -0.248 1.00 74.44 84 GLY A O 1
ATOM 685 N N . TYR A 1 85 ? -4.123 -7.885 -2.050 1.00 83.00 85 TYR A N 1
ATOM 686 C CA . TYR A 1 85 ? -5.012 -6.792 -1.675 1.00 83.00 85 TYR A CA 1
ATOM 687 C C . TYR A 1 85 ? -6.123 -6.612 -2.712 1.00 83.00 85 TYR A C 1
ATOM 689 O O . TYR A 1 85 ? -6.018 -7.067 -3.852 1.00 83.00 85 TYR A O 1
ATOM 697 N N . ALA A 1 86 ? -7.195 -5.943 -2.306 1.00 82.75 86 ALA A N 1
ATOM 698 C CA . ALA A 1 86 ? -8.292 -5.523 -3.160 1.00 82.75 86 ALA A CA 1
ATOM 699 C C . ALA A 1 86 ? -8.692 -4.086 -2.818 1.00 82.75 86 ALA A C 1
ATOM 701 O O . ALA A 1 86 ? -8.614 -3.670 -1.660 1.00 82.75 86 ALA A O 1
ATOM 702 N N . ALA A 1 87 ? -9.123 -3.338 -3.832 1.00 86.38 87 ALA A N 1
ATOM 703 C CA . ALA A 1 87 ? -9.818 -2.077 -3.633 1.00 86.38 87 ALA A CA 1
ATOM 704 C C . ALA A 1 87 ? -11.293 -2.375 -3.373 1.00 86.38 87 ALA A C 1
ATOM 706 O O . ALA A 1 87 ? -11.929 -3.057 -4.175 1.00 86.38 87 ALA A O 1
ATOM 707 N N . VAL A 1 88 ? -11.816 -1.881 -2.256 1.00 88.19 88 VAL A N 1
ATOM 708 C CA . VAL A 1 88 ? -13.194 -2.121 -1.832 1.00 88.19 88 VAL A CA 1
ATOM 709 C C . VAL A 1 88 ? -13.880 -0.779 -1.581 1.00 88.19 88 VAL A C 1
ATOM 711 O O . VAL A 1 88 ? -13.343 0.026 -0.811 1.00 88.19 88 VAL A O 1
ATOM 714 N N . PRO A 1 89 ? -15.020 -0.508 -2.242 1.00 91.12 89 PRO A N 1
ATOM 715 C CA . PRO A 1 89 ? -15.867 0.626 -1.906 1.00 91.12 89 PRO A CA 1
ATOM 716 C C . PRO A 1 89 ? -16.570 0.393 -0.564 1.00 91.12 89 PRO A C 1
ATOM 718 O O . PRO A 1 89 ? -17.037 -0.711 -0.284 1.00 91.12 89 PRO A O 1
ATOM 721 N N . ILE A 1 90 ? -16.629 1.428 0.272 1.00 92.50 90 ILE A N 1
ATOM 722 C CA . ILE A 1 90 ? -17.262 1.409 1.591 1.00 92.50 90 ILE A CA 1
ATOM 723 C C . ILE A 1 90 ? -18.051 2.702 1.765 1.00 92.50 90 ILE A C 1
ATOM 725 O O . ILE A 1 90 ? -17.482 3.798 1.706 1.00 92.50 90 ILE A O 1
ATOM 729 N N . LYS A 1 91 ? -19.352 2.568 2.023 1.00 94.69 91 LYS A N 1
ATOM 730 C CA . LYS A 1 91 ? -20.204 3.690 2.422 1.00 94.69 91 LYS A CA 1
ATOM 731 C C . LYS A 1 91 ? -19.913 4.096 3.858 1.00 94.69 91 LYS A C 1
ATOM 733 O O . LYS A 1 91 ? -19.624 3.241 4.694 1.00 94.69 91 LYS A O 1
ATOM 738 N N . TYR A 1 92 ? -19.999 5.387 4.156 1.00 94.12 92 TYR A N 1
ATOM 739 C CA . TYR A 1 92 ? -19.719 5.910 5.490 1.00 94.12 92 TYR A CA 1
ATOM 740 C C . TYR A 1 92 ? -20.803 6.860 5.999 1.00 94.12 92 TYR A C 1
ATOM 742 O O . TYR A 1 92 ? -21.395 7.638 5.250 1.00 94.12 92 TYR A O 1
ATOM 750 N N . GLU A 1 93 ? -21.023 6.842 7.312 1.00 95.06 93 GLU A N 1
ATOM 751 C CA . GLU A 1 93 ? -21.892 7.808 7.989 1.00 95.06 93 GLU A CA 1
ATOM 752 C C . GLU A 1 93 ? -21.119 9.067 8.384 1.00 95.06 93 GLU A C 1
ATOM 754 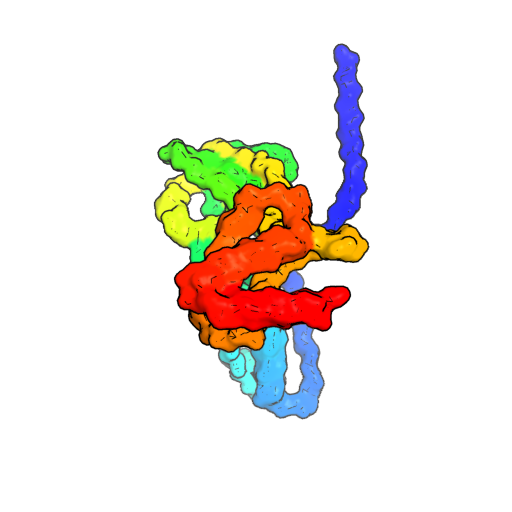O O . GLU A 1 93 ? -21.551 10.183 8.076 1.00 95.06 93 GLU A O 1
ATOM 759 N N . MET A 1 94 ? -19.949 8.888 9.009 1.00 92.81 94 MET A N 1
ATOM 760 C CA . MET A 1 94 ? -19.114 9.976 9.514 1.00 92.81 94 MET A CA 1
ATOM 761 C C . MET A 1 94 ? -17.640 9.810 9.122 1.00 92.81 94 MET A C 1
ATOM 763 O O . MET A 1 94 ? -17.023 8.773 9.364 1.00 92.81 94 MET A O 1
ATOM 767 N N . ILE A 1 95 ? -17.058 10.871 8.561 1.00 92.88 95 ILE A N 1
ATOM 768 C CA . ILE A 1 95 ? -15.630 10.994 8.237 1.00 92.88 95 ILE A CA 1
ATOM 769 C C . ILE A 1 95 ? -15.164 12.430 8.553 1.00 92.88 95 ILE A C 1
ATOM 771 O O . ILE A 1 95 ? -15.957 13.362 8.383 1.00 92.88 95 ILE A O 1
ATOM 775 N N . PRO A 1 96 ? -13.916 12.650 9.014 1.00 88.44 96 PRO A N 1
ATOM 776 C CA . PRO A 1 96 ? -13.382 13.983 9.249 1.00 88.44 96 PRO A CA 1
ATOM 777 C C . PRO A 1 96 ? -13.450 14.861 8.005 1.00 88.44 96 PRO A C 1
ATOM 779 O O . PRO A 1 96 ? -13.160 14.418 6.894 1.00 88.44 96 PRO A O 1
ATOM 782 N N . SER A 1 97 ? -13.768 16.138 8.195 1.00 82.62 97 SER A N 1
ATOM 783 C CA . SER A 1 97 ? -13.609 17.144 7.148 1.00 82.62 97 SER A CA 1
ATOM 784 C C . SER A 1 97 ? -12.136 17.249 6.740 1.00 82.62 97 SER A C 1
ATOM 786 O O . SER A 1 97 ? -11.265 17.305 7.604 1.00 82.62 97 SER A O 1
ATOM 788 N N . GLY A 1 98 ? -11.859 17.316 5.435 1.00 79.00 98 GLY A N 1
ATOM 789 C CA . GLY A 1 98 ? -10.495 17.505 4.919 1.00 79.00 98 GLY A CA 1
ATOM 790 C C . GLY A 1 98 ? -9.718 16.223 4.600 1.00 79.00 98 GLY A C 1
ATOM 791 O O . GLY A 1 98 ? -8.538 16.316 4.282 1.00 79.00 98 GLY A O 1
ATOM 792 N N . PHE A 1 99 ? -10.360 15.051 4.634 1.00 84.88 99 PHE A N 1
ATOM 793 C CA . PHE A 1 99 ? -9.762 13.807 4.139 1.00 84.88 99 PHE A CA 1
ATOM 794 C C . PHE A 1 99 ? -9.408 13.874 2.645 1.00 84.88 99 PHE A C 1
ATOM 796 O O . PHE A 1 99 ? -10.063 14.565 1.854 1.00 84.88 99 PHE A O 1
ATOM 803 N N . ALA A 1 100 ? -8.397 13.109 2.247 1.00 76.50 100 ALA A N 1
ATOM 804 C CA . ALA A 1 100 ? -7.891 13.082 0.889 1.00 76.50 100 ALA A CA 1
ATOM 805 C C . ALA A 1 100 ? -7.322 11.715 0.463 1.00 76.50 100 ALA A C 1
ATOM 807 O O . ALA A 1 100 ? -7.084 10.806 1.255 1.00 76.50 100 ALA A O 1
ATOM 808 N N . LEU A 1 101 ? -7.085 11.574 -0.844 1.00 81.56 101 LEU A N 1
ATOM 809 C CA . LEU A 1 101 ? -6.523 10.362 -1.450 1.00 81.56 101 LEU A CA 1
ATOM 810 C C . LEU A 1 101 ? -5.115 10.057 -0.931 1.00 81.56 101 LEU A C 1
ATOM 812 O O . LEU A 1 101 ? -4.192 10.831 -1.170 1.00 81.56 101 LEU A O 1
ATOM 816 N N . GLY A 1 102 ? -4.908 8.905 -0.317 1.00 76.25 102 GLY A N 1
ATOM 817 C CA . GLY A 1 102 ? -3.638 8.516 0.291 1.00 76.25 102 GLY A CA 1
ATOM 818 C C . GLY A 1 102 ? -3.599 8.695 1.804 1.00 76.25 102 GLY A C 1
ATOM 819 O O . GLY A 1 102 ? -2.624 8.281 2.429 1.00 76.25 102 GLY A O 1
ATOM 820 N N . ASP A 1 103 ? -4.651 9.263 2.399 1.00 84.50 103 ASP A N 1
ATOM 821 C CA . ASP A 1 103 ? -4.808 9.249 3.847 1.00 84.50 103 ASP A CA 1
ATOM 822 C C . ASP A 1 103 ? -4.944 7.809 4.327 1.00 84.50 103 ASP A C 1
ATOM 824 O O . ASP A 1 103 ? -5.649 6.987 3.727 1.00 84.50 103 ASP A O 1
ATOM 828 N N . VAL A 1 104 ? -4.263 7.514 5.431 1.00 87.88 104 VAL A N 1
ATOM 829 C CA . VAL A 1 104 ? -4.406 6.239 6.117 1.00 87.88 104 VAL A CA 1
ATOM 830 C C . VAL A 1 104 ? -5.433 6.394 7.213 1.00 87.88 104 VAL A C 1
ATOM 832 O O . VAL A 1 104 ? -5.354 7.305 8.032 1.00 87.88 104 VAL A O 1
ATOM 835 N N . VAL A 1 105 ? -6.403 5.494 7.222 1.00 91.19 105 VAL A N 1
ATOM 836 C CA . VAL A 1 105 ? -7.564 5.577 8.088 1.00 91.19 105 VAL A CA 1
ATOM 837 C C . VAL A 1 105 ? -7.723 4.339 8.957 1.00 91.19 105 VAL A C 1
ATOM 839 O O . VAL A 1 105 ? -7.146 3.273 8.723 1.00 91.19 105 VAL A O 1
ATOM 842 N N . ARG A 1 106 ? -8.533 4.520 9.990 1.00 92.62 106 ARG A N 1
ATOM 843 C CA . ARG A 1 106 ? -9.163 3.483 10.791 1.00 92.62 106 ARG A CA 1
ATOM 844 C C . ARG A 1 106 ? -10.662 3.536 10.515 1.00 92.62 106 ARG A C 1
ATOM 846 O O . ARG A 1 106 ? -11.239 4.620 10.514 1.00 92.62 106 ARG A O 1
ATOM 853 N N . ILE A 1 107 ? -11.271 2.384 10.277 1.00 94.12 107 ILE A N 1
ATOM 854 C CA . ILE A 1 107 ? -12.676 2.237 9.899 1.00 94.12 107 ILE A CA 1
ATOM 855 C C . ILE A 1 107 ? -13.376 1.424 10.981 1.00 94.12 107 ILE A C 1
ATOM 857 O O . ILE A 1 107 ? -13.007 0.275 11.228 1.00 94.12 107 ILE A O 1
ATOM 861 N N . TYR A 1 108 ? -14.377 2.034 11.605 1.00 94.88 108 TYR A N 1
ATOM 862 C CA . TYR A 1 108 ? -15.331 1.376 12.486 1.00 94.88 108 TYR A CA 1
ATOM 863 C C . TYR A 1 108 ? -16.553 1.007 11.652 1.00 94.88 108 TYR A C 1
ATOM 865 O O . TYR A 1 108 ? -17.188 1.881 11.061 1.00 94.88 108 TYR A O 1
ATOM 873 N N . LEU A 1 109 ? -16.852 -0.284 11.566 1.00 94.62 109 LEU A N 1
ATOM 874 C CA . LEU A 1 109 ? -18.019 -0.794 10.857 1.00 94.62 109 LEU A CA 1
ATOM 875 C C . LEU A 1 109 ? -19.254 -0.792 11.770 1.00 94.62 109 LEU A C 1
ATOM 877 O O . LEU A 1 109 ? -19.145 -0.769 12.998 1.00 94.62 109 LEU A O 1
ATOM 881 N N . LYS A 1 110 ? -20.450 -0.830 11.175 1.00 92.62 110 LYS A N 1
ATOM 882 C CA . LYS A 1 110 ? -21.721 -0.909 11.923 1.00 92.62 110 LYS A CA 1
ATOM 883 C C . LYS A 1 110 ? -21.865 -2.174 12.768 1.00 92.62 110 LYS A C 1
ATOM 885 O O . LYS A 1 110 ? -22.563 -2.149 13.774 1.00 92.62 110 LYS A O 1
ATOM 890 N N . ASN A 1 111 ? -21.198 -3.256 12.381 1.00 91.19 111 ASN A N 1
ATOM 891 C CA . ASN A 1 111 ? -21.151 -4.514 13.128 1.00 91.19 111 ASN A CA 1
ATOM 892 C C . ASN A 1 111 ? -20.103 -4.520 14.263 1.00 91.19 111 ASN A C 1
ATOM 894 O O . ASN A 1 111 ? -19.729 -5.595 14.722 1.00 91.19 111 ASN A O 1
ATOM 898 N N . GLU A 1 112 ? -19.604 -3.349 14.674 1.00 87.50 112 GLU A N 1
ATOM 899 C CA . GLU A 1 112 ? -18.577 -3.163 15.713 1.00 87.50 112 GLU A CA 1
ATOM 900 C C . GLU A 1 112 ? -17.179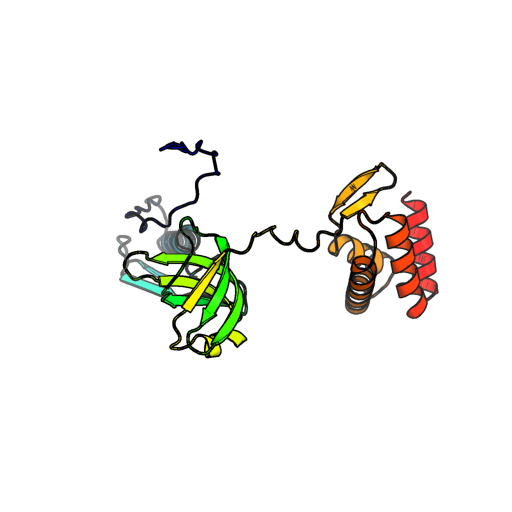 -3.704 15.357 1.00 87.50 112 GLU A C 1
ATOM 902 O O . GLU A 1 112 ? -16.253 -3.626 16.169 1.00 87.50 112 GLU A O 1
ATOM 907 N N . GLU A 1 113 ? -16.969 -4.204 14.135 1.00 90.50 113 GLU A N 1
ATOM 908 C CA . GLU A 1 113 ? -15.636 -4.596 13.686 1.00 90.50 113 GLU A CA 1
ATOM 909 C C . GLU A 1 113 ? -14.756 -3.386 13.344 1.00 90.50 113 GLU A C 1
ATOM 911 O O . GLU A 1 113 ? -15.210 -2.332 12.889 1.00 90.50 113 GLU A O 1
ATOM 916 N N . LEU A 1 114 ? -13.448 -3.574 13.542 1.00 90.75 114 LEU A N 1
ATOM 917 C CA . LEU A 1 114 ? -12.425 -2.558 13.331 1.00 90.75 114 LEU A CA 1
ATOM 918 C C . LEU A 1 114 ? -11.450 -2.964 12.230 1.00 90.75 114 LEU A C 1
ATOM 920 O O . LEU A 1 114 ? -10.914 -4.077 12.226 1.00 90.75 114 LEU A O 1
ATOM 924 N N . ILE A 1 115 ? -11.151 -2.016 11.344 1.00 89.56 115 ILE A N 1
ATOM 925 C CA . ILE A 1 115 ? -10.123 -2.157 10.314 1.00 89.56 115 ILE A CA 1
ATOM 926 C C . ILE A 1 115 ? -9.162 -0.980 10.426 1.00 89.56 115 ILE A C 1
ATOM 928 O O . ILE A 1 115 ? -9.571 0.177 10.402 1.00 89.56 115 ILE A O 1
ATOM 932 N N . GLU A 1 116 ? -7.871 -1.265 10.551 1.00 86.94 116 GLU A N 1
ATOM 933 C CA . GLU A 1 116 ? -6.837 -0.250 10.758 1.00 86.94 116 GLU A CA 1
ATOM 934 C C . GLU A 1 116 ? -5.831 -0.214 9.610 1.00 86.94 116 GLU A C 1
ATOM 936 O O . GLU A 1 116 ? -5.578 -1.226 8.954 1.00 86.94 116 GLU A O 1
ATOM 941 N N . GLY A 1 117 ? -5.203 0.948 9.416 1.00 79.88 117 GLY A N 1
ATOM 942 C CA . GLY A 1 117 ? -4.054 1.083 8.522 1.00 79.88 117 GLY A CA 1
ATOM 943 C C . GLY A 1 117 ? -4.417 0.995 7.041 1.00 79.88 117 GLY A C 1
ATOM 944 O O . GLY A 1 117 ? -3.607 0.530 6.241 1.00 79.88 117 GLY A O 1
ATOM 945 N N . VAL A 1 118 ? -5.630 1.414 6.682 1.00 87.62 118 VAL A N 1
ATOM 946 C CA . VAL A 1 118 ? -6.169 1.329 5.319 1.00 87.62 118 VAL A CA 1
ATOM 947 C C . VAL A 1 118 ? -5.946 2.631 4.574 1.00 87.62 118 VAL A C 1
ATOM 949 O O . VAL A 1 118 ? -6.250 3.689 5.103 1.00 87.62 118 VAL A O 1
ATOM 952 N N . GLU A 1 119 ? -5.449 2.570 3.342 1.00 86.12 119 GLU A N 1
ATOM 953 C CA . GLU A 1 119 ? -5.239 3.766 2.520 1.00 86.12 119 GLU A CA 1
ATOM 954 C C . GLU A 1 119 ? -6.472 4.066 1.654 1.00 86.12 119 GLU A C 1
ATOM 956 O O . GLU A 1 119 ? -6.978 3.173 0.964 1.00 86.12 119 GLU A O 1
ATOM 961 N N . ILE A 1 120 ? -6.917 5.326 1.642 1.00 88.56 120 ILE A N 1
ATOM 962 C CA . ILE A 1 120 ? -7.973 5.814 0.744 1.00 88.56 120 ILE A CA 1
ATOM 963 C C . ILE A 1 120 ? -7.416 5.969 -0.679 1.00 88.56 120 ILE A C 1
ATOM 965 O O . ILE A 1 120 ? -6.459 6.705 -0.904 1.00 88.56 120 ILE A O 1
ATOM 969 N N . LYS A 1 121 ? -8.044 5.328 -1.669 1.00 85.38 121 LYS A N 1
ATOM 970 C CA . LYS A 1 121 ? -7.703 5.440 -3.103 1.00 85.38 121 LYS A CA 1
ATOM 971 C C . LYS A 1 121 ? -8.788 6.076 -3.965 1.00 85.38 121 LYS A C 1
ATOM 973 O O . LYS A 1 121 ? -8.493 6.453 -5.095 1.00 85.38 121 LYS A O 1
ATOM 978 N N . GLY A 1 122 ? -10.002 6.220 -3.446 1.00 84.56 122 GLY A N 1
ATOM 979 C CA . GLY A 1 122 ? -11.125 6.833 -4.151 1.00 84.56 122 GLY A CA 1
ATOM 980 C C . GLY A 1 122 ? -12.071 7.511 -3.173 1.00 84.56 122 GLY A C 1
ATOM 981 O O . GLY A 1 122 ? -12.163 7.094 -2.019 1.00 84.56 122 GLY A O 1
ATOM 982 N N . VAL A 1 123 ? -12.739 8.567 -3.631 1.00 86.69 123 VAL A N 1
ATOM 983 C CA . VAL A 1 123 ? -13.727 9.311 -2.849 1.00 86.69 123 VAL A CA 1
ATOM 984 C C . VAL A 1 123 ? -14.876 9.709 -3.764 1.00 86.69 123 VAL A C 1
ATOM 986 O O . VAL A 1 123 ? -14.660 10.449 -4.722 1.00 86.69 123 VAL A O 1
ATOM 989 N N . ASP A 1 124 ? -16.081 9.283 -3.412 1.00 87.50 124 ASP A N 1
ATOM 990 C CA . ASP A 1 124 ? -17.339 9.773 -3.958 1.00 87.50 124 ASP A CA 1
ATOM 991 C C . ASP A 1 124 ? -18.122 10.459 -2.830 1.00 87.50 124 ASP A C 1
ATOM 993 O O . ASP A 1 124 ? -18.709 9.824 -1.952 1.00 87.50 124 ASP A O 1
ATOM 997 N N . LYS A 1 125 ? -18.092 11.796 -2.815 1.00 84.25 125 LYS A N 1
ATOM 998 C CA . LYS A 1 125 ? -18.769 12.579 -1.771 1.00 84.25 125 LYS A CA 1
ATOM 999 C C . LYS A 1 125 ? -20.288 12.608 -1.949 1.00 84.25 125 LYS A C 1
ATOM 1001 O O . LYS A 1 125 ? -20.978 12.806 -0.952 1.00 84.25 125 LYS A O 1
ATOM 1006 N N . SER A 1 126 ? -20.790 12.443 -3.175 1.00 85.56 126 SER A N 1
ATOM 1007 C CA . SER A 1 126 ? -22.230 12.401 -3.470 1.00 85.56 126 SER A CA 1
ATOM 1008 C C . SER A 1 126 ? -22.866 11.170 -2.842 1.00 85.56 126 SER A C 1
ATOM 1010 O O . SER A 1 126 ? -23.854 11.289 -2.122 1.00 85.56 126 SER A O 1
ATOM 1012 N N . GLU A 1 127 ? -22.236 10.015 -3.035 1.00 87.50 127 GLU A N 1
ATOM 1013 C CA . GLU A 1 127 ? -22.733 8.729 -2.541 1.00 87.50 127 GLU A CA 1
ATOM 1014 C C . GLU A 1 127 ? -22.237 8.385 -1.128 1.00 87.50 127 GLU A C 1
ATOM 1016 O O . GLU A 1 127 ? -22.548 7.316 -0.599 1.00 87.50 127 GLU A O 1
ATOM 1021 N N . LYS A 1 128 ? -21.477 9.296 -0.498 1.00 92.69 128 LYS A N 1
ATOM 1022 C CA . LYS A 1 128 ? -20.777 9.079 0.779 1.00 92.69 128 LYS A CA 1
ATOM 1023 C C . LYS A 1 128 ? -20.020 7.751 0.788 1.00 92.69 128 LYS A C 1
ATOM 1025 O O . LYS A 1 128 ? -20.146 6.942 1.708 1.00 92.69 128 LYS A O 1
ATOM 1030 N N . GLU A 1 129 ? -19.223 7.542 -0.248 1.00 92.06 129 GLU A N 1
ATOM 1031 C CA . GLU A 1 129 ? -18.461 6.322 -0.455 1.00 92.06 129 GLU A CA 1
ATOM 1032 C C . GLU A 1 129 ? -16.968 6.639 -0.569 1.00 92.06 129 GLU A C 1
ATOM 1034 O O . GLU A 1 129 ? -16.552 7.622 -1.186 1.00 92.06 129 GLU A O 1
ATOM 1039 N N . ILE A 1 130 ? -16.133 5.804 0.042 1.00 91.44 130 ILE A N 1
ATOM 1040 C CA . ILE A 1 130 ? -14.690 5.809 -0.198 1.00 91.44 130 ILE A CA 1
ATOM 1041 C C . ILE A 1 130 ? -14.248 4.460 -0.739 1.00 91.44 130 ILE A C 1
ATOM 1043 O O . ILE A 1 130 ? -14.798 3.423 -0.390 1.00 91.44 130 ILE A O 1
ATOM 1047 N N . THR A 1 131 ? -13.197 4.455 -1.547 1.00 90.38 131 THR A N 1
ATOM 1048 C CA . THR A 1 131 ? -12.520 3.223 -1.950 1.00 90.38 131 THR A CA 1
ATOM 1049 C C . THR A 1 131 ? -11.249 3.067 -1.137 1.00 90.38 131 THR A C 1
ATOM 1051 O O . THR A 1 131 ? -10.397 3.958 -1.155 1.00 90.38 131 THR A O 1
ATOM 1054 N N . VAL A 1 132 ? -11.087 1.931 -0.462 1.00 89.81 132 VAL A N 1
ATOM 1055 C CA . VAL A 1 132 ? -9.898 1.619 0.346 1.00 89.81 132 VAL A CA 1
ATOM 1056 C C . VAL A 1 132 ? -9.196 0.363 -0.142 1.00 89.81 132 VAL A C 1
ATOM 1058 O O . VAL A 1 132 ? -9.825 -0.526 -0.709 1.00 89.81 132 VAL A O 1
ATOM 1061 N N . VAL A 1 133 ? -7.885 0.276 0.086 1.00 86.50 133 VAL A N 1
ATOM 1062 C CA . VAL A 1 133 ? -7.093 -0.914 -0.262 1.00 86.50 133 VAL A CA 1
ATOM 1063 C C . VAL A 1 133 ? -6.888 -1.785 0.968 1.00 86.50 133 VAL A C 1
ATOM 1065 O O . VAL A 1 133 ? -6.127 -1.434 1.867 1.00 86.50 133 VAL A O 1
ATOM 1068 N N . ILE A 1 134 ? -7.541 -2.943 0.986 1.00 87.19 134 ILE A N 1
ATOM 1069 C CA . ILE A 1 134 ? -7.503 -3.909 2.092 1.00 87.19 134 ILE A CA 1
ATOM 1070 C C . ILE A 1 134 ? -6.883 -5.223 1.648 1.00 87.19 134 ILE A C 1
ATOM 1072 O O . ILE A 1 134 ? -6.893 -5.556 0.466 1.00 87.19 134 ILE A O 1
ATOM 1076 N N . LYS A 1 135 ? -6.375 -6.007 2.600 1.00 84.44 135 LYS A N 1
ATOM 1077 C CA . LYS A 1 135 ? -5.979 -7.389 2.320 1.00 84.44 135 LYS A CA 1
ATOM 1078 C C . LYS A 1 135 ? -7.202 -8.256 2.018 1.00 84.44 135 LYS A C 1
ATOM 1080 O O . LYS A 1 135 ? -8.269 -8.058 2.598 1.00 84.44 135 LYS A O 1
ATOM 1085 N N . GLN A 1 136 ? -7.026 -9.240 1.139 1.00 84.62 136 GLN A N 1
ATOM 1086 C CA . GLN A 1 136 ? -8.109 -10.114 0.685 1.00 84.62 136 GLN A CA 1
ATOM 1087 C C . GLN A 1 136 ? -8.775 -10.911 1.819 1.00 84.62 136 GLN A C 1
ATOM 1089 O O . GLN A 1 136 ? -9.988 -11.083 1.812 1.00 84.62 136 GLN A O 1
ATOM 1094 N N . ASP A 1 137 ? -8.016 -11.313 2.840 1.00 82.38 137 ASP A N 1
ATOM 1095 C CA . ASP A 1 137 ? -8.518 -12.028 4.024 1.00 82.38 137 ASP A CA 1
ATOM 1096 C C . ASP A 1 137 ? -9.459 -11.185 4.907 1.00 82.38 137 ASP A C 1
ATOM 1098 O O . ASP A 1 137 ? -10.144 -11.722 5.777 1.00 82.38 137 ASP A O 1
ATOM 1102 N N . LYS A 1 138 ? -9.497 -9.863 4.703 1.00 83.25 138 LYS A N 1
ATOM 1103 C CA . LYS A 1 138 ? -10.380 -8.934 5.421 1.00 83.25 138 LYS A CA 1
ATOM 1104 C C . LYS A 1 138 ? -11.620 -8.534 4.625 1.00 83.25 138 LYS A C 1
ATOM 1106 O O . LYS A 1 138 ? -12.484 -7.881 5.197 1.00 83.25 138 LYS A O 1
ATOM 1111 N N . ILE A 1 139 ? -11.740 -8.923 3.353 1.00 85.00 139 ILE A N 1
ATOM 1112 C CA . ILE A 1 139 ? -12.881 -8.533 2.504 1.00 85.00 139 ILE A CA 1
ATOM 1113 C C . ILE A 1 139 ? -14.205 -9.025 3.095 1.00 85.00 139 ILE A C 1
ATOM 1115 O O . ILE A 1 139 ? -15.165 -8.263 3.151 1.00 85.00 139 ILE A O 1
ATOM 1119 N N . GLU A 1 140 ? -14.247 -10.264 3.590 1.00 84.44 140 GLU A N 1
ATOM 1120 C CA . GLU A 1 140 ? -15.476 -10.860 4.139 1.00 84.44 140 GLU A CA 1
ATOM 1121 C C . GLU A 1 140 ? -16.049 -10.083 5.332 1.00 84.44 140 GLU A C 1
ATOM 1123 O O . GLU A 1 140 ? -17.258 -10.051 5.521 1.00 84.44 140 GLU A O 1
ATOM 1128 N N . LYS A 1 141 ? -15.200 -9.385 6.095 1.00 82.56 141 LYS A N 1
ATOM 1129 C CA . LYS A 1 141 ? -15.617 -8.533 7.222 1.00 82.56 141 LYS A CA 1
ATOM 1130 C C . LYS A 1 141 ? -16.351 -7.268 6.775 1.00 82.56 141 LYS A C 1
ATOM 1132 O O . LYS A 1 141 ? -17.201 -6.750 7.485 1.00 82.56 141 LYS A O 1
ATOM 1137 N N . ILE A 1 142 ? -16.008 -6.766 5.591 1.00 83.56 142 ILE A N 1
ATOM 1138 C CA . ILE A 1 142 ? -16.567 -5.528 5.027 1.00 83.56 142 ILE A CA 1
ATOM 1139 C C . ILE A 1 142 ? -17.789 -5.814 4.164 1.00 83.56 142 ILE A C 1
ATOM 1141 O O . ILE A 1 142 ? -18.610 -4.932 3.925 1.00 83.56 142 ILE A O 1
ATOM 1145 N N . ARG A 1 143 ? -17.916 -7.042 3.661 1.00 82.06 143 ARG A N 1
ATOM 1146 C CA . ARG A 1 143 ? -18.994 -7.419 2.755 1.00 82.06 143 ARG A CA 1
ATOM 1147 C C . ARG A 1 143 ? -20.348 -7.067 3.379 1.00 82.06 143 ARG A C 1
ATOM 1149 O O . ARG A 1 143 ? -20.718 -7.595 4.423 1.00 82.06 143 ARG A O 1
ATOM 1156 N N . ASN A 1 144 ? -21.095 -6.196 2.701 1.00 83.75 144 ASN A N 1
ATOM 1157 C CA . ASN A 1 144 ? -22.402 -5.692 3.138 1.00 83.75 144 ASN A CA 1
ATOM 1158 C C . ASN A 1 144 ? -22.383 -4.915 4.473 1.00 83.75 144 ASN A C 1
ATOM 1160 O O . ASN A 1 144 ? -23.386 -4.909 5.183 1.00 83.75 144 ASN A O 1
ATOM 1164 N N . GLN A 1 145 ? -21.262 -4.280 4.825 1.00 89.56 145 GLN A N 1
ATOM 1165 C CA . GLN A 1 145 ? -21.136 -3.430 6.009 1.00 89.56 145 GLN A CA 1
ATOM 1166 C C . GLN A 1 145 ? -20.801 -1.991 5.617 1.00 89.56 145 GLN A C 1
ATOM 1168 O O . GLN A 1 145 ? -19.892 -1.750 4.822 1.00 89.56 145 GLN A O 1
ATOM 1173 N N . ASP A 1 146 ? -21.495 -1.039 6.239 1.00 93.44 146 ASP A N 1
ATOM 1174 C CA . ASP A 1 146 ? -21.134 0.377 6.168 1.00 93.44 146 ASP A CA 1
ATOM 1175 C C . ASP A 1 146 ? -20.182 0.742 7.313 1.00 93.44 146 ASP A C 1
ATOM 1177 O O . ASP A 1 146 ? -20.220 0.155 8.401 1.00 93.44 146 ASP A O 1
ATOM 1181 N N . ALA A 1 147 ? -19.385 1.783 7.098 1.00 93.88 147 ALA A N 1
ATOM 1182 C CA . ALA A 1 147 ? -18.617 2.429 8.147 1.00 93.88 147 ALA A CA 1
ATOM 1183 C C . ALA A 1 147 ? -19.502 3.384 8.966 1.00 93.88 147 ALA A C 1
ATOM 1185 O O . ALA A 1 147 ? -20.077 4.332 8.429 1.00 93.88 147 ALA A O 1
ATOM 1186 N N . SER A 1 148 ? -19.568 3.179 10.280 1.00 94.75 148 SER A N 1
ATOM 1187 C CA . SER A 1 148 ? -20.200 4.120 11.215 1.00 94.75 148 SER A CA 1
ATOM 1188 C C . SER A 1 148 ? -19.302 5.336 11.463 1.00 94.75 148 SER A C 1
ATOM 1190 O O . SER A 1 148 ? -19.764 6.476 11.475 1.00 94.75 148 SER A O 1
ATOM 1192 N N . LEU A 1 149 ? -17.992 5.110 11.588 1.00 94.12 149 LEU A N 1
ATOM 1193 C CA . LEU A 1 149 ? -17.001 6.159 11.790 1.00 94.12 149 LEU A CA 1
ATOM 1194 C C . LEU A 1 149 ? -15.699 5.822 11.071 1.00 94.12 149 LEU A C 1
ATOM 1196 O O . LEU A 1 149 ? -15.148 4.731 11.204 1.00 94.12 149 LEU A O 1
ATOM 1200 N N . ILE A 1 150 ? -15.157 6.805 10.369 1.00 93.81 150 ILE A N 1
ATOM 1201 C CA . ILE A 1 150 ? -13.813 6.751 9.808 1.00 93.81 150 ILE A CA 1
ATOM 1202 C C . ILE A 1 150 ? -12.952 7.762 10.550 1.00 93.81 150 ILE A C 1
ATOM 1204 O O . ILE A 1 150 ? -13.364 8.893 10.766 1.00 93.81 150 ILE A O 1
ATOM 1208 N N . VAL A 1 151 ? -11.744 7.370 10.940 1.00 93.00 151 VAL A N 1
ATOM 1209 C CA . VAL A 1 151 ? -10.771 8.246 11.600 1.00 93.00 151 VAL A CA 1
ATOM 1210 C C . VAL A 1 151 ? -9.515 8.302 10.749 1.00 93.00 151 VAL A C 1
ATOM 1212 O O . VAL A 1 151 ? -8.938 7.262 10.437 1.00 93.00 151 VAL A O 1
ATOM 1215 N N . ILE A 1 152 ? -9.068 9.507 10.396 1.00 90.25 152 ILE A N 1
ATOM 1216 C CA . ILE A 1 152 ? -7.774 9.697 9.737 1.00 90.25 152 ILE A CA 1
ATOM 1217 C C . ILE A 1 152 ? -6.680 9.498 10.778 1.00 90.25 152 ILE A C 1
ATOM 1219 O O . ILE A 1 152 ? -6.664 10.152 11.822 1.00 90.25 152 ILE A O 1
ATOM 1223 N N . LEU A 1 153 ? -5.770 8.576 10.499 1.00 85.12 153 LEU A N 1
ATOM 1224 C CA . LEU A 1 153 ? -4.592 8.359 11.315 1.00 85.12 153 LEU A CA 1
ATOM 1225 C C . LEU A 1 153 ? -3.494 9.320 10.848 1.00 85.12 153 LEU A C 1
ATOM 1227 O O . LEU A 1 153 ? -3.322 9.502 9.640 1.00 85.12 153 LEU A O 1
ATOM 1231 N N . PRO A 1 154 ? -2.716 9.919 11.767 1.00 72.94 154 PRO A N 1
ATOM 1232 C CA . PRO A 1 154 ? -1.527 10.664 11.388 1.00 72.94 154 PRO A CA 1
ATOM 1233 C C . PRO A 1 154 ? -0.568 9.699 10.695 1.00 72.94 154 PRO A C 1
ATOM 1235 O O . PRO A 1 154 ? 0.080 8.866 11.330 1.00 72.94 154 PRO A O 1
ATOM 1238 N N . TYR A 1 155 ? -0.511 9.771 9.369 1.00 54.16 155 TYR A N 1
ATOM 1239 C CA . TYR A 1 155 ? 0.364 8.910 8.602 1.00 54.16 155 TYR A CA 1
ATOM 1240 C C . TYR A 1 155 ? 1.763 9.516 8.562 1.00 54.16 155 TYR A C 1
ATOM 1242 O O . TYR A 1 155 ? 2.139 10.233 7.637 1.00 54.16 155 TYR A O 1
ATOM 1250 N N . THR A 1 156 ? 2.599 9.159 9.531 1.00 46.25 156 THR A N 1
ATOM 1251 C CA . THR A 1 156 ? 3.999 8.933 9.193 1.00 46.25 156 THR A CA 1
ATOM 1252 C C . THR A 1 156 ? 4.001 7.688 8.331 1.00 46.25 156 THR A C 1
ATOM 1254 O O . THR A 1 156 ? 3.768 6.593 8.838 1.00 46.25 156 THR A O 1
ATOM 1257 N N . LYS A 1 157 ? 4.254 7.841 7.023 1.00 41.16 157 LYS A N 1
ATOM 1258 C CA . LYS A 1 157 ? 4.646 6.717 6.166 1.00 41.16 157 LYS A CA 1
ATOM 1259 C C . LYS A 1 157 ? 5.595 5.867 7.002 1.00 41.16 157 LYS A C 1
ATOM 1261 O O . LYS A 1 157 ? 6.641 6.419 7.363 1.00 41.16 157 LYS A O 1
ATOM 1266 N N . PRO A 1 158 ? 5.247 4.623 7.402 1.00 39.66 158 PRO A N 1
ATOM 1267 C CA . PRO A 1 158 ? 6.180 3.797 8.134 1.00 39.66 158 PRO A CA 1
ATOM 1268 C C . PRO A 1 158 ? 7.378 3.759 7.215 1.00 39.66 158 PRO A C 1
ATOM 1270 O O . PRO A 1 158 ? 7.27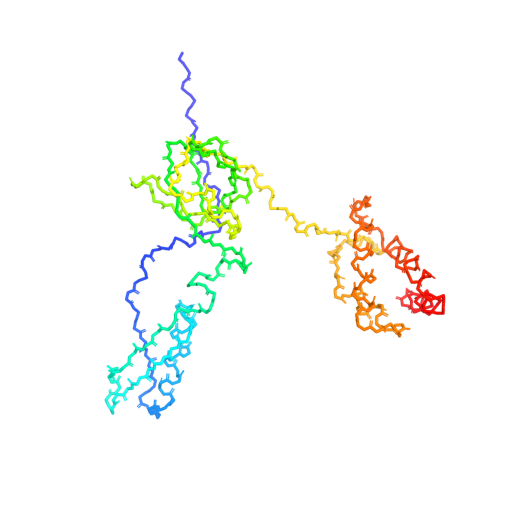7 3.332 6.062 1.00 39.66 158 PRO A O 1
ATOM 1273 N N . LYS A 1 159 ? 8.449 4.417 7.654 1.00 40.56 159 LYS A N 1
ATOM 1274 C CA . LYS A 1 159 ? 9.634 4.658 6.854 1.00 40.56 159 LYS A CA 1
ATOM 1275 C C . LYS A 1 159 ? 10.195 3.274 6.655 1.00 40.56 159 LYS A C 1
ATOM 1277 O O . LYS A 1 159 ? 10.901 2.862 7.553 1.00 40.56 159 LYS A O 1
ATOM 1282 N N . ALA A 1 160 ? 9.758 2.563 5.611 1.00 43.00 160 ALA A N 1
ATOM 1283 C CA . ALA A 1 160 ? 9.739 1.106 5.485 1.00 43.00 160 ALA A CA 1
ATOM 1284 C C . ALA A 1 160 ? 10.847 0.460 6.304 1.00 43.00 160 ALA A C 1
ATOM 1286 O O . ALA A 1 160 ? 11.934 0.377 5.749 1.00 43.00 160 ALA A O 1
ATOM 1287 N N . GLU A 1 161 ? 10.606 0.180 7.601 1.00 47.94 161 GLU A N 1
ATOM 1288 C CA . GLU A 1 161 ? 11.634 0.115 8.666 1.00 47.94 161 GLU A CA 1
ATOM 1289 C C . GLU A 1 161 ? 13.038 0.381 8.120 1.00 47.94 161 GLU A C 1
ATOM 1291 O O . GLU A 1 161 ? 13.811 -0.552 7.891 1.00 47.94 161 GLU A O 1
ATOM 1296 N N . SER A 1 162 ? 13.310 1.628 7.707 1.00 54.25 162 SER A N 1
ATOM 1297 C CA . SER A 1 162 ? 14.458 1.893 6.853 1.00 54.25 162 SER A CA 1
ATOM 1298 C C . SER A 1 162 ? 15.598 1.977 7.835 1.00 54.25 162 SER A C 1
ATOM 1300 O O . SER A 1 162 ? 15.952 3.044 8.341 1.00 54.25 162 SER A O 1
ATOM 1302 N N . MET A 1 163 ? 16.070 0.806 8.215 1.00 70.31 163 MET A N 1
ATOM 1303 C CA . MET A 1 163 ? 17.170 0.618 9.109 1.00 70.31 163 MET A CA 1
ATOM 1304 C C . MET A 1 163 ? 18.305 1.425 8.511 1.00 70.31 163 MET A C 1
ATOM 1306 O O . MET A 1 163 ? 18.709 1.197 7.373 1.00 70.31 163 MET A O 1
ATOM 1310 N N . VAL A 1 164 ? 18.724 2.476 9.204 1.00 81.25 164 VAL A N 1
ATOM 1311 C CA . VAL A 1 164 ? 19.790 3.330 8.700 1.00 81.25 164 VAL A CA 1
ATOM 1312 C C . VAL A 1 164 ? 21.096 2.888 9.322 1.00 81.25 164 VAL A C 1
ATOM 1314 O O . VAL A 1 164 ? 21.194 2.658 10.527 1.00 81.25 164 VAL A O 1
ATOM 1317 N N . VAL A 1 165 ? 22.099 2.756 8.468 1.00 82.00 165 VAL A N 1
ATOM 1318 C CA . VAL A 1 165 ? 23.443 2.342 8.828 1.00 82.00 165 VAL A CA 1
ATOM 1319 C C . VAL A 1 165 ? 24.333 3.569 8.866 1.00 82.00 165 VAL A C 1
ATOM 1321 O O . VAL A 1 165 ? 24.477 4.270 7.861 1.00 82.00 165 VAL A O 1
ATOM 1324 N N . LYS A 1 166 ? 24.979 3.803 10.007 1.00 82.94 166 LYS A N 1
ATOM 1325 C CA . LYS A 1 166 ? 26.070 4.768 10.127 1.00 82.94 166 LYS A CA 1
ATOM 1326 C C . LYS A 1 166 ? 27.367 4.097 9.683 1.00 82.94 166 LYS A C 1
ATOM 1328 O O . LYS A 1 166 ? 27.828 3.114 10.280 1.00 82.94 166 LYS A O 1
ATOM 1333 N N . LYS A 1 167 ? 27.960 4.614 8.608 1.00 82.94 167 LYS A N 1
ATOM 1334 C CA . LYS A 1 167 ? 29.302 4.220 8.170 1.00 82.94 167 LYS A CA 1
ATOM 1335 C C . LYS A 1 167 ? 30.359 4.769 9.121 1.00 82.94 167 LYS A C 1
ATOM 1337 O O . LYS A 1 167 ? 30.137 5.758 9.813 1.00 82.94 167 LYS A O 1
ATOM 1342 N N . ARG A 1 168 ? 31.553 4.173 9.081 1.00 79.44 168 ARG A N 1
ATOM 1343 C CA . ARG A 1 168 ? 32.740 4.701 9.777 1.00 79.44 168 ARG A CA 1
ATOM 1344 C C . ARG A 1 168 ? 33.067 6.141 9.369 1.00 79.44 168 ARG A C 1
ATOM 1346 O O . ARG A 1 168 ? 33.472 6.920 10.214 1.00 79.44 168 ARG A O 1
ATOM 1353 N N . SER A 1 169 ? 32.800 6.508 8.113 1.00 77.81 169 SER A N 1
ATOM 1354 C CA . SER A 1 169 ? 32.945 7.877 7.599 1.00 77.81 169 SER A CA 1
ATOM 1355 C C . SER A 1 169 ? 31.900 8.871 8.129 1.00 77.81 169 SER A C 1
ATOM 1357 O O . SER A 1 169 ? 31.853 10.001 7.664 1.00 77.81 169 SER A O 1
ATOM 1359 N N . GLY A 1 170 ? 30.991 8.450 9.015 1.00 75.81 170 GLY A N 1
ATOM 1360 C CA . GLY A 1 170 ? 29.883 9.269 9.516 1.00 75.81 170 GLY A CA 1
ATOM 1361 C C . GLY A 1 170 ? 28.663 9.328 8.590 1.00 75.81 170 GLY A C 1
ATOM 1362 O O . GLY A 1 170 ? 27.577 9.667 9.050 1.00 75.81 170 GLY A O 1
ATOM 1363 N N . VAL A 1 171 ? 28.801 8.925 7.321 1.00 78.38 171 VAL A N 1
ATOM 1364 C CA . VAL A 1 171 ? 27.703 8.906 6.341 1.00 78.38 171 VAL A CA 1
ATOM 1365 C C . VAL A 1 171 ? 26.613 7.925 6.770 1.00 78.38 171 VAL A C 1
ATOM 1367 O O . VAL A 1 171 ? 26.883 6.742 6.997 1.00 78.38 171 VAL A O 1
ATOM 1370 N N . ILE A 1 172 ? 25.374 8.406 6.808 1.00 79.75 172 ILE A N 1
ATOM 1371 C CA . ILE A 1 172 ? 24.186 7.597 7.075 1.00 79.75 172 ILE A CA 1
ATOM 1372 C C . ILE A 1 172 ? 23.611 7.125 5.738 1.00 79.75 172 ILE A C 1
ATOM 1374 O O . ILE A 1 172 ? 23.384 7.927 4.834 1.00 79.75 172 ILE A O 1
ATOM 1378 N N . LYS A 1 173 ? 23.395 5.816 5.589 1.00 75.94 173 LYS A N 1
ATOM 1379 C CA . LYS A 1 173 ? 22.745 5.224 4.410 1.00 75.94 173 LYS A CA 1
ATOM 1380 C C . LYS A 1 173 ? 21.619 4.290 4.819 1.00 75.94 173 LYS A C 1
ATOM 1382 O O . LYS A 1 173 ? 21.636 3.744 5.917 1.00 75.94 173 LYS A O 1
ATOM 1387 N N . GLN A 1 174 ? 20.676 4.071 3.913 1.00 79.44 174 GLN A N 1
ATOM 1388 C CA . GLN A 1 174 ? 19.691 3.010 4.070 1.00 79.44 174 GLN A CA 1
ATOM 1389 C C . GLN A 1 174 ? 20.385 1.641 4.060 1.00 79.44 174 GLN A C 1
ATOM 1391 O O . GLN A 1 174 ? 21.328 1.414 3.296 1.00 79.44 174 GLN A O 1
ATOM 1396 N N . PHE A 1 175 ? 19.943 0.751 4.944 1.00 83.06 175 PHE A N 1
ATOM 1397 C CA . PHE A 1 175 ? 20.355 -0.641 4.962 1.00 83.06 175 PHE A CA 1
ATOM 1398 C C . PHE A 1 175 ? 19.871 -1.341 3.695 1.00 83.06 175 PHE A C 1
ATOM 1400 O O . PHE A 1 175 ? 18.715 -1.216 3.299 1.00 83.06 175 PHE A O 1
ATOM 1407 N N . ASP A 1 176 ? 20.778 -2.087 3.082 1.00 84.62 176 ASP A N 1
ATOM 1408 C CA . ASP A 1 176 ? 20.562 -2.753 1.808 1.00 84.62 176 ASP A CA 1
ATOM 1409 C C . ASP A 1 176 ? 20.665 -4.267 2.016 1.00 84.62 176 ASP A C 1
ATOM 1411 O O . ASP A 1 176 ? 21.745 -4.807 2.282 1.00 84.62 176 ASP A O 1
ATOM 1415 N N . MET A 1 177 ? 19.516 -4.937 1.900 1.00 82.62 177 MET A N 1
ATOM 1416 C CA . MET A 1 177 ? 19.409 -6.385 2.072 1.00 82.62 177 MET A CA 1
ATOM 1417 C C . MET A 1 177 ? 20.143 -7.156 0.974 1.00 82.62 177 MET A C 1
ATOM 1419 O O . MET A 1 177 ? 20.766 -8.186 1.236 1.00 82.62 177 MET A O 1
ATOM 1423 N N . GLN A 1 178 ? 20.111 -6.645 -0.256 1.00 83.44 178 GLN A N 1
ATOM 1424 C CA . GLN A 1 178 ? 20.764 -7.282 -1.398 1.00 83.44 178 GLN A CA 1
ATOM 1425 C C . GLN A 1 178 ? 22.278 -7.245 -1.221 1.00 83.44 178 GLN A C 1
ATOM 1427 O O . GLN A 1 178 ? 22.977 -8.240 -1.442 1.00 83.44 178 GLN A O 1
ATOM 1432 N N . LYS A 1 179 ? 22.792 -6.121 -0.714 1.00 87.06 179 LYS A N 1
ATOM 1433 C CA . LYS A 1 179 ? 24.205 -5.983 -0.372 1.00 87.06 179 LYS A CA 1
ATOM 1434 C C . LYS A 1 179 ? 24.631 -6.918 0.760 1.00 87.06 179 LYS A C 1
ATOM 1436 O O . LYS A 1 179 ? 25.726 -7.482 0.681 1.00 87.06 179 LYS A O 1
ATOM 1441 N N . LEU A 1 180 ? 23.803 -7.092 1.794 1.00 88.50 180 LEU A N 1
ATOM 1442 C CA . LEU A 1 180 ? 24.089 -8.042 2.873 1.00 88.50 180 LEU A CA 1
ATOM 1443 C C . LEU A 1 180 ? 24.161 -9.478 2.334 1.00 88.50 180 LEU A C 1
ATOM 1445 O O . LEU A 1 180 ? 25.177 -10.149 2.522 1.00 88.50 180 LEU A O 1
ATOM 1449 N N . THR A 1 181 ? 23.130 -9.907 1.609 1.00 87.69 181 THR A N 1
ATOM 1450 C CA . THR A 1 181 ? 23.025 -11.259 1.039 1.00 87.69 181 THR A CA 1
ATOM 1451 C C . THR A 1 181 ? 24.203 -11.554 0.111 1.00 87.69 181 THR A C 1
ATOM 1453 O O . THR A 1 181 ? 24.883 -12.568 0.259 1.00 87.69 181 THR A O 1
ATOM 1456 N N . SER A 1 182 ? 24.553 -10.607 -0.765 1.00 86.88 182 SER A N 1
ATOM 1457 C CA . SER A 1 182 ? 25.727 -10.714 -1.644 1.00 86.88 182 SER A CA 1
ATOM 1458 C C . SER A 1 182 ? 27.037 -10.851 -0.860 1.00 86.88 182 SER A C 1
ATOM 1460 O O . SER A 1 182 ? 27.931 -11.603 -1.248 1.00 86.88 182 SER A O 1
ATOM 1462 N N . SER A 1 183 ? 27.179 -10.143 0.265 1.00 86.44 183 SER A N 1
ATOM 1463 C CA . SER A 1 183 ? 28.361 -10.248 1.132 1.00 86.44 183 SER A CA 1
ATOM 1464 C C . SER A 1 183 ? 28.499 -11.641 1.758 1.00 86.44 183 SER A C 1
ATOM 1466 O O . SER A 1 183 ? 29.608 -12.169 1.849 1.00 86.44 183 SER A O 1
ATOM 1468 N N . ILE A 1 184 ? 27.375 -12.261 2.129 1.00 89.31 184 ILE A N 1
ATOM 1469 C CA . ILE A 1 184 ? 27.324 -13.624 2.673 1.00 89.31 184 ILE A CA 1
ATOM 1470 C C . ILE A 1 184 ? 27.606 -14.666 1.574 1.00 89.31 184 ILE A C 1
ATOM 1472 O O . ILE A 1 184 ? 28.389 -15.592 1.786 1.00 89.31 184 ILE A O 1
ATOM 1476 N N . ARG A 1 185 ? 27.071 -14.489 0.360 1.00 88.75 185 ARG A N 1
ATOM 1477 C CA . ARG A 1 185 ? 27.367 -15.373 -0.786 1.00 88.75 185 ARG A CA 1
ATOM 1478 C C . ARG A 1 185 ? 28.857 -15.389 -1.136 1.00 88.75 185 ARG A C 1
ATOM 1480 O O . ARG A 1 185 ? 29.444 -16.453 -1.316 1.00 88.75 185 ARG A O 1
ATOM 1487 N N . ASN A 1 186 ? 29.514 -14.225 -1.116 1.00 87.75 186 ASN A N 1
ATOM 1488 C CA . ASN A 1 186 ? 30.945 -14.086 -1.433 1.00 87.75 186 ASN A CA 1
ATOM 1489 C C . ASN A 1 186 ? 31.881 -14.912 -0.529 1.00 87.75 186 ASN A C 1
ATOM 1491 O O . ASN A 1 186 ? 33.030 -15.178 -0.893 1.00 87.75 186 ASN A O 1
ATOM 1495 N N . VAL A 1 187 ? 31.422 -15.334 0.652 1.00 87.12 187 VAL A N 1
ATOM 1496 C CA . VAL A 1 187 ? 32.217 -16.184 1.548 1.00 87.12 187 VAL A CA 1
ATOM 1497 C C . VAL A 1 187 ? 31.984 -17.681 1.331 1.00 87.12 187 VAL A C 1
ATOM 1499 O O . VAL A 1 187 ? 32.678 -18.486 1.947 1.00 87.12 187 VAL A O 1
ATOM 1502 N N . GLY A 1 188 ? 31.148 -18.064 0.362 1.00 83.69 188 GLY A N 1
ATOM 1503 C CA . GLY A 1 188 ? 30.898 -19.455 -0.029 1.00 83.69 188 GLY A CA 1
ATOM 1504 C C . GLY A 1 188 ? 29.679 -20.077 0.649 1.00 83.69 188 GLY A C 1
ATOM 1505 O O . GLY A 1 188 ? 29.664 -21.282 0.882 1.00 83.69 188 GLY A O 1
ATOM 1506 N N . VAL A 1 189 ? 28.690 -19.258 1.015 1.00 88.88 189 VAL A N 1
ATOM 1507 C CA . VAL A 1 189 ? 27.373 -19.721 1.478 1.00 88.88 189 VAL A CA 1
ATOM 1508 C C . VAL A 1 189 ? 26.454 -19.845 0.266 1.00 88.88 189 VAL A C 1
ATOM 1510 O O . VAL A 1 189 ? 26.477 -18.967 -0.595 1.00 88.88 189 VAL A O 1
ATOM 1513 N N . ASN A 1 190 ? 25.665 -20.920 0.196 1.00 88.88 190 ASN A N 1
ATOM 1514 C CA . ASN A 1 190 ? 24.666 -21.104 -0.862 1.00 88.88 190 ASN A CA 1
ATOM 1515 C C . ASN A 1 190 ? 23.523 -20.074 -0.756 1.00 88.88 190 ASN A C 1
ATOM 1517 O O . ASN A 1 190 ? 23.358 -19.431 0.282 1.00 88.88 190 ASN A O 1
ATOM 1521 N N . ASP A 1 191 ? 22.741 -19.913 -1.823 1.00 81.88 191 ASP A N 1
ATOM 1522 C CA . ASP A 1 191 ? 21.746 -18.837 -1.915 1.00 81.88 191 ASP A CA 1
ATOM 1523 C C . ASP A 1 191 ? 20.666 -18.928 -0.834 1.00 81.88 191 ASP A C 1
ATOM 1525 O O . ASP A 1 191 ? 20.438 -17.955 -0.117 1.00 81.88 191 ASP A O 1
ATOM 1529 N N . GLU A 1 192 ? 20.096 -20.116 -0.634 1.00 84.25 192 GLU A N 1
ATOM 1530 C CA . GLU A 1 192 ? 19.061 -20.358 0.375 1.00 84.25 192 GLU A CA 1
ATOM 1531 C C . GLU A 1 192 ? 19.566 -20.081 1.802 1.00 84.25 192 GLU A C 1
ATOM 1533 O O . GLU A 1 192 ? 18.893 -19.446 2.616 1.00 84.25 192 GLU A O 1
ATOM 1538 N N . SER A 1 193 ? 20.782 -20.519 2.142 1.00 84.38 193 SER A N 1
ATOM 1539 C CA . SER A 1 193 ? 21.351 -20.244 3.467 1.00 84.38 193 SER A CA 1
ATOM 1540 C C . SER A 1 193 ? 21.737 -18.778 3.627 1.00 84.38 193 SER A C 1
ATOM 1542 O O . SER A 1 193 ? 21.660 -18.262 4.740 1.00 84.38 193 SER A O 1
ATOM 1544 N N . ALA A 1 194 ? 22.156 -18.102 2.555 1.00 86.50 194 ALA A N 1
ATOM 1545 C CA . ALA A 1 194 ? 22.494 -16.685 2.596 1.00 86.50 194 ALA A CA 1
ATOM 1546 C C . ALA A 1 194 ? 21.256 -15.825 2.877 1.00 86.50 194 ALA A C 1
ATOM 1548 O O . ALA A 1 194 ? 21.341 -14.912 3.698 1.00 86.50 194 ALA A O 1
ATOM 1549 N N . GLU A 1 195 ? 20.120 -16.151 2.259 1.00 86.12 195 GLU A N 1
ATOM 1550 C CA . GLU A 1 195 ? 18.836 -15.481 2.499 1.00 86.12 195 GLU A CA 1
ATOM 1551 C C . GLU A 1 195 ? 18.347 -15.714 3.930 1.00 86.12 195 GLU A C 1
ATOM 1553 O O . GLU A 1 195 ? 18.128 -14.756 4.668 1.00 86.12 195 GLU A O 1
ATOM 1558 N N . ASN A 1 196 ? 18.336 -16.971 4.384 1.00 87.12 196 ASN A N 1
ATOM 1559 C CA . ASN A 1 196 ? 17.953 -17.311 5.756 1.00 87.12 196 ASN A CA 1
ATOM 1560 C C . ASN A 1 196 ? 18.813 -16.595 6.816 1.00 87.12 196 ASN A C 1
ATOM 1562 O O . ASN A 1 196 ? 18.311 -16.147 7.849 1.00 87.12 196 ASN A O 1
ATOM 1566 N N . ILE A 1 197 ? 20.126 -16.476 6.581 1.00 88.00 197 ILE A N 1
ATOM 1567 C CA . ILE A 1 197 ? 21.030 -15.749 7.485 1.00 88.00 197 ILE A CA 1
ATOM 1568 C C . ILE A 1 197 ? 20.757 -14.243 7.423 1.00 88.00 197 ILE A C 1
ATOM 1570 O O . ILE A 1 197 ? 20.745 -13.589 8.465 1.00 88.00 197 ILE A O 1
ATOM 1574 N N . ALA A 1 198 ? 20.523 -13.681 6.235 1.00 87.81 198 ALA A N 1
ATOM 1575 C CA . ALA A 1 198 ? 20.216 -12.262 6.080 1.00 87.81 198 ALA A CA 1
ATOM 1576 C C . ALA A 1 198 ? 18.918 -11.872 6.810 1.00 87.81 198 ALA A C 1
ATOM 1578 O O . ALA A 1 198 ? 18.892 -10.848 7.499 1.00 87.81 198 ALA A O 1
ATOM 1579 N N . ASP A 1 199 ? 17.888 -12.716 6.750 1.00 87.38 199 ASP A N 1
ATOM 1580 C CA . ASP A 1 199 ? 16.631 -12.506 7.471 1.00 87.38 199 ASP A CA 1
ATOM 1581 C C . ASP A 1 199 ? 16.809 -12.600 8.991 1.00 87.38 199 ASP A C 1
ATOM 1583 O O . ASP A 1 199 ? 16.336 -11.730 9.730 1.00 87.38 199 ASP A O 1
ATOM 1587 N N . ALA A 1 200 ? 17.569 -13.586 9.478 1.00 87.69 200 ALA A N 1
ATOM 1588 C CA . ALA A 1 200 ? 17.894 -13.697 10.901 1.00 87.69 200 ALA A CA 1
ATOM 1589 C C . ALA A 1 200 ? 18.663 -12.465 11.416 1.00 87.69 200 ALA A C 1
ATOM 1591 O O . ALA A 1 200 ? 18.372 -11.936 12.495 1.00 87.69 200 ALA A O 1
ATOM 1592 N N . VAL A 1 201 ? 19.616 -11.966 10.622 1.00 89.75 201 VAL A N 1
ATOM 1593 C CA . VAL A 1 201 ? 20.360 -10.735 10.912 1.00 89.75 201 VAL A CA 1
ATOM 1594 C C . VAL A 1 201 ? 19.411 -9.539 10.946 1.00 89.75 201 VAL A C 1
ATOM 1596 O O . VAL A 1 201 ? 19.452 -8.769 11.905 1.00 89.75 201 VAL A O 1
ATOM 1599 N N . LYS A 1 202 ? 18.512 -9.395 9.964 1.00 86.56 202 LYS A N 1
ATOM 1600 C CA . LYS A 1 202 ? 17.513 -8.316 9.931 1.00 86.56 202 LYS A CA 1
ATOM 1601 C C . LYS A 1 202 ? 16.695 -8.280 11.218 1.00 86.56 202 LYS A C 1
ATOM 1603 O O . LYS A 1 202 ? 16.638 -7.240 11.866 1.00 86.56 202 LYS A O 1
ATOM 1608 N N . LEU A 1 203 ? 16.124 -9.415 11.622 1.00 85.38 203 LEU A N 1
ATOM 1609 C CA . LEU A 1 203 ? 15.283 -9.518 12.819 1.00 85.38 203 LEU A CA 1
ATOM 1610 C C . LEU A 1 203 ? 16.020 -9.102 14.099 1.00 85.38 203 LEU A C 1
ATOM 1612 O O . LEU A 1 203 ? 15.432 -8.486 14.987 1.00 85.38 203 LEU A O 1
ATOM 1616 N N . LYS A 1 204 ? 17.318 -9.407 14.200 1.00 85.50 204 LYS A N 1
ATOM 1617 C CA . LYS A 1 204 ? 18.159 -8.959 15.319 1.00 85.50 204 LYS A CA 1
ATOM 1618 C C . LYS A 1 204 ? 18.464 -7.465 15.267 1.00 85.50 204 LYS A C 1
ATOM 1620 O O . LYS A 1 204 ? 18.493 -6.805 16.306 1.00 85.50 204 LYS A O 1
ATOM 1625 N N . LEU A 1 205 ? 18.695 -6.926 14.075 1.00 86.25 205 LEU A N 1
ATOM 1626 C CA . LEU A 1 205 ? 19.008 -5.514 13.896 1.00 86.25 205 LEU A CA 1
ATOM 1627 C C . LEU A 1 205 ? 17.790 -4.605 14.115 1.00 86.25 205 LEU A C 1
ATOM 1629 O O . LEU A 1 205 ? 17.973 -3.492 14.595 1.00 86.25 205 LEU A O 1
ATOM 1633 N N . LEU A 1 206 ? 16.562 -5.087 13.890 1.00 79.81 206 LEU A N 1
ATOM 1634 C CA . LEU A 1 206 ? 15.333 -4.355 14.240 1.00 79.81 206 LEU A CA 1
ATOM 1635 C C . LEU A 1 206 ? 15.223 -4.034 15.738 1.00 79.81 206 LEU A C 1
ATOM 1637 O O . LEU A 1 206 ? 14.580 -3.063 16.117 1.00 79.81 206 LEU A O 1
ATOM 1641 N N . LYS A 1 207 ? 15.889 -4.817 16.594 1.00 80.31 207 LYS A N 1
ATOM 1642 C CA . LYS A 1 207 ? 15.943 -4.593 18.048 1.00 80.31 207 LYS A CA 1
ATOM 1643 C C . LYS A 1 207 ? 17.060 -3.630 18.470 1.00 80.31 207 LYS A C 1
ATOM 1645 O O . LYS A 1 207 ? 17.289 -3.446 19.661 1.00 80.31 207 LYS A O 1
ATOM 1650 N N . SER A 1 208 ? 17.821 -3.085 17.521 1.00 78.69 208 SER A N 1
ATOM 1651 C CA . SER A 1 208 ? 18.963 -2.213 17.798 1.00 78.69 208 SER A CA 1
ATOM 1652 C C . SER A 1 208 ? 18.603 -0.737 17.711 1.00 78.69 208 SER A C 1
ATOM 1654 O O . SER A 1 208 ? 17.797 -0.326 16.884 1.00 78.69 208 SER A O 1
ATOM 1656 N N . GLU A 1 209 ? 19.299 0.072 18.505 1.00 75.88 209 GLU A N 1
ATOM 1657 C CA . GLU A 1 209 ? 19.254 1.527 18.386 1.00 75.88 209 GLU A CA 1
ATOM 1658 C C . GLU A 1 209 ? 19.708 2.002 16.999 1.00 75.88 209 GLU A C 1
ATOM 1660 O O . GLU A 1 209 ? 20.673 1.494 16.415 1.00 75.88 209 GLU A O 1
ATOM 1665 N N . VAL A 1 210 ? 18.999 3.004 16.487 1.00 79.50 210 VAL A N 1
ATOM 1666 C CA . VAL A 1 210 ? 19.203 3.601 15.168 1.00 79.50 210 VAL A CA 1
ATOM 1667 C C . VAL A 1 210 ? 19.878 4.970 15.350 1.00 79.50 210 VAL A C 1
ATOM 1669 O O . VAL A 1 210 ? 19.423 5.745 16.187 1.00 79.50 210 VAL A O 1
ATOM 1672 N N . PRO A 1 211 ? 20.918 5.327 14.566 1.00 81.44 211 PRO A N 1
ATOM 1673 C CA . PRO A 1 211 ? 21.463 4.600 13.422 1.00 81.44 211 PRO A CA 1
ATOM 1674 C C . PRO A 1 211 ? 22.427 3.474 13.814 1.00 81.44 211 PRO A C 1
ATOM 1676 O O . PRO A 1 211 ? 23.316 3.641 14.646 1.00 81.44 211 PRO A O 1
ATOM 1679 N N . ILE A 1 212 ? 22.310 2.335 13.132 1.00 85.75 212 ILE A N 1
ATOM 1680 C CA . ILE A 1 212 ? 23.103 1.144 13.428 1.00 85.75 212 ILE A CA 1
ATOM 1681 C C . ILE A 1 212 ? 24.524 1.333 12.903 1.00 85.75 212 ILE A C 1
ATOM 1683 O O . ILE A 1 212 ? 24.745 1.572 11.715 1.00 85.75 212 ILE A O 1
ATOM 1687 N N . ALA A 1 213 ? 25.516 1.196 13.776 1.00 87.44 213 ALA A N 1
ATOM 1688 C CA . ALA A 1 213 ? 26.910 1.217 13.358 1.00 87.44 213 ALA A CA 1
ATOM 1689 C C . ALA A 1 213 ? 27.225 0.027 12.436 1.00 87.44 213 ALA A C 1
ATOM 1691 O O . ALA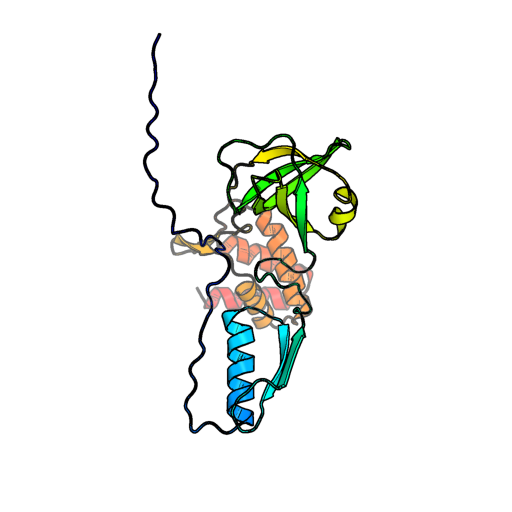 A 1 213 ? 26.847 -1.109 12.718 1.00 87.44 213 ALA A O 1
ATOM 1692 N N . THR A 1 214 ? 28.001 0.263 11.375 1.00 86.44 214 THR A N 1
ATOM 1693 C CA . THR A 1 214 ? 28.436 -0.812 10.454 1.00 86.44 214 THR A CA 1
ATOM 1694 C C . THR A 1 214 ? 29.126 -1.967 11.193 1.00 86.44 214 THR A C 1
ATOM 1696 O O . THR A 1 214 ? 28.928 -3.122 10.836 1.00 86.44 214 THR A O 1
ATOM 1699 N N . GLN A 1 215 ? 29.880 -1.669 12.259 1.00 85.62 215 GLN A N 1
ATOM 1700 C CA . GLN A 1 215 ? 30.549 -2.686 13.078 1.00 85.62 215 GLN A CA 1
ATOM 1701 C C . GLN A 1 215 ? 29.547 -3.635 13.748 1.00 85.62 215 GLN A C 1
ATOM 1703 O O . GLN A 1 215 ? 29.713 -4.842 13.667 1.00 85.62 215 GLN A O 1
ATOM 1708 N N . LYS A 1 216 ? 28.449 -3.097 14.291 1.00 87.44 216 LYS A N 1
ATOM 1709 C CA . LYS A 1 216 ? 27.391 -3.894 14.922 1.00 87.44 216 LYS A CA 1
ATOM 1710 C C . LYS A 1 216 ? 26.723 -4.847 13.927 1.00 87.44 216 LYS A C 1
ATOM 1712 O O . LYS A 1 216 ? 26.362 -5.958 14.289 1.00 87.44 216 LYS A O 1
ATOM 1717 N N . ILE A 1 217 ? 26.588 -4.436 12.664 1.00 88.56 217 ILE A N 1
ATOM 1718 C CA . ILE A 1 217 ? 26.071 -5.306 11.596 1.00 88.56 217 ILE A CA 1
ATOM 1719 C C . ILE A 1 217 ? 27.057 -6.439 11.311 1.00 88.56 217 ILE A C 1
ATOM 1721 O O . ILE A 1 217 ? 26.643 -7.588 11.218 1.00 88.56 217 ILE A O 1
ATOM 1725 N N . GLU A 1 218 ? 28.350 -6.130 11.184 1.00 89.19 218 GLU A N 1
ATOM 1726 C CA . GLU A 1 218 ? 29.385 -7.150 10.978 1.00 89.19 218 GLU A CA 1
ATOM 1727 C C . GLU A 1 218 ? 29.397 -8.184 12.110 1.00 89.19 218 GLU A C 1
ATOM 1729 O O . GLU A 1 218 ? 29.455 -9.377 11.823 1.00 89.19 218 GLU A O 1
ATOM 1734 N N . ASP A 1 219 ? 29.296 -7.735 13.362 1.00 89.69 219 ASP A N 1
ATOM 1735 C CA . ASP A 1 219 ? 29.310 -8.603 14.542 1.00 89.69 219 ASP A CA 1
ATOM 1736 C C . ASP A 1 219 ? 28.090 -9.544 14.547 1.00 89.69 219 ASP A C 1
ATOM 1738 O O . ASP A 1 219 ? 28.238 -10.756 14.673 1.00 89.69 219 ASP A O 1
ATOM 1742 N N . VAL A 1 220 ? 26.890 -9.022 14.265 1.00 91.38 220 VAL A N 1
ATOM 1743 C CA . VAL A 1 220 ? 25.663 -9.837 14.189 1.00 91.38 220 VAL A CA 1
ATOM 1744 C C . VAL A 1 220 ? 25.723 -10.865 13.053 1.00 91.38 220 VAL A C 1
ATOM 1746 O O . VAL A 1 220 ? 25.274 -11.998 13.222 1.00 91.38 220 VAL A O 1
ATOM 1749 N N . VAL A 1 221 ? 26.282 -10.501 11.894 1.00 91.31 221 VAL A N 1
ATOM 1750 C CA . VAL A 1 221 ? 26.446 -11.435 10.765 1.00 91.31 221 VAL A CA 1
ATOM 1751 C C . VAL A 1 221 ? 27.440 -12.538 11.108 1.00 91.31 221 VAL A C 1
ATOM 1753 O O . VAL A 1 221 ? 27.219 -13.699 10.771 1.00 91.31 221 VAL A O 1
ATOM 1756 N N . VAL A 1 222 ? 28.533 -12.188 11.783 1.00 91.44 222 VAL A N 1
ATOM 1757 C CA . VAL A 1 222 ? 29.510 -13.158 12.275 1.00 91.44 222 VAL A CA 1
ATOM 1758 C C . VAL A 1 222 ? 28.855 -14.137 13.238 1.00 91.44 222 VAL A C 1
ATOM 1760 O O . VAL A 1 222 ? 29.032 -15.336 13.046 1.00 91.44 222 VAL A O 1
ATOM 1763 N N . ASP A 1 223 ? 28.087 -13.655 14.214 1.00 91.06 223 ASP A N 1
ATOM 1764 C CA . ASP A 1 223 ? 27.426 -14.512 15.201 1.00 91.06 223 ASP A CA 1
ATOM 1765 C C . ASP A 1 223 ? 26.486 -15.523 14.527 1.00 91.06 223 ASP A C 1
ATOM 1767 O O . ASP A 1 223 ? 26.459 -16.699 14.891 1.00 91.06 223 ASP A O 1
ATOM 1771 N N . GLU A 1 224 ? 25.729 -15.096 13.510 1.00 90.69 224 GLU A N 1
ATOM 1772 C CA . GLU A 1 224 ? 24.861 -16.003 12.748 1.00 90.69 224 GLU A CA 1
ATOM 1773 C C . GLU A 1 224 ? 25.648 -16.981 11.866 1.00 90.69 224 GLU A C 1
ATOM 1775 O O . GLU A 1 224 ? 25.275 -18.151 11.746 1.00 90.69 224 GLU A O 1
ATOM 1780 N N . LEU A 1 225 ? 26.768 -16.548 11.282 1.00 90.06 225 LEU A N 1
ATOM 1781 C CA . LEU A 1 225 ? 27.640 -17.434 10.513 1.00 90.06 225 LEU A CA 1
ATOM 1782 C C . LEU A 1 225 ? 28.353 -18.457 11.401 1.00 90.06 225 LEU A C 1
ATOM 1784 O O . LEU A 1 225 ? 28.519 -19.596 10.973 1.00 90.06 225 LEU A O 1
ATOM 1788 N N . GLU A 1 226 ? 28.766 -18.096 12.618 1.00 90.75 226 GLU A N 1
ATOM 1789 C CA . GLU A 1 226 ? 29.457 -18.999 13.549 1.00 90.75 226 GLU A CA 1
ATOM 1790 C C . GLU A 1 226 ? 28.556 -20.158 13.993 1.00 90.75 226 GLU A C 1
ATOM 1792 O O . GLU A 1 226 ? 29.037 -21.288 14.085 1.00 90.75 226 GLU A O 1
ATOM 1797 N N . LYS A 1 227 ? 27.246 -19.918 14.142 1.00 89.31 227 LYS A N 1
ATOM 1798 C CA . LYS A 1 227 ? 26.251 -20.970 14.420 1.00 89.31 227 LYS A CA 1
ATOM 1799 C C . LYS A 1 227 ? 26.140 -22.018 13.313 1.00 89.31 227 LYS A C 1
ATOM 1801 O O . LYS A 1 227 ? 25.794 -23.161 13.593 1.00 89.31 227 LYS A O 1
ATOM 1806 N N . LYS A 1 228 ? 26.383 -21.631 12.056 1.00 84.31 228 LYS A N 1
ATOM 1807 C CA . LYS A 1 228 ? 26.262 -22.523 10.890 1.00 84.31 228 LYS A CA 1
ATOM 1808 C C . LYS A 1 228 ? 27.603 -23.132 10.491 1.00 84.31 228 LYS A C 1
ATOM 1810 O O . LYS A 1 228 ? 27.695 -24.333 10.260 1.00 84.31 228 LYS A O 1
ATOM 1815 N N . ASN A 1 229 ? 28.640 -22.305 10.351 1.00 86.62 229 ASN A N 1
ATOM 1816 C CA . ASN A 1 229 ? 29.966 -22.724 9.911 1.00 86.62 229 ASN A CA 1
ATOM 1817 C C . ASN A 1 229 ? 31.068 -21.725 10.317 1.00 86.62 229 ASN A C 1
ATOM 1819 O O . ASN A 1 229 ? 31.247 -20.656 9.722 1.00 86.62 229 ASN A O 1
ATOM 1823 N N . MET A 1 230 ? 31.917 -22.147 11.256 1.00 86.06 230 MET A N 1
ATOM 1824 C CA . MET A 1 230 ? 33.044 -21.356 11.760 1.00 86.06 230 MET A CA 1
ATOM 1825 C C . MET A 1 230 ? 34.076 -20.969 10.679 1.00 86.06 230 MET A C 1
ATOM 1827 O O . MET A 1 230 ? 34.691 -19.902 10.764 1.00 86.06 230 MET A O 1
ATOM 1831 N N . LYS A 1 231 ? 34.291 -21.799 9.645 1.00 86.50 231 LYS A N 1
ATOM 1832 C CA . LYS A 1 231 ? 35.234 -21.480 8.552 1.00 86.50 231 LYS A CA 1
ATOM 1833 C C . LYS A 1 231 ? 34.730 -20.297 7.726 1.00 86.50 231 LYS A C 1
ATOM 1835 O O . LYS A 1 231 ? 35.506 -19.399 7.392 1.00 86.50 231 LYS A O 1
ATOM 1840 N N . THR A 1 232 ? 33.429 -20.263 7.458 1.00 87.75 232 THR A N 1
ATOM 1841 C CA . THR A 1 232 ? 32.770 -19.194 6.705 1.00 87.75 232 THR A CA 1
ATOM 1842 C C . THR A 1 232 ? 32.779 -17.875 7.476 1.00 87.75 232 THR A C 1
ATOM 1844 O O . THR A 1 232 ? 33.127 -16.840 6.906 1.00 87.75 232 THR A O 1
ATOM 1847 N N . ALA A 1 233 ? 32.520 -17.907 8.787 1.00 86.69 233 ALA A N 1
ATOM 1848 C CA . ALA A 1 233 ? 32.624 -16.727 9.649 1.00 86.69 233 ALA A CA 1
ATOM 1849 C C . ALA A 1 233 ? 34.044 -16.127 9.658 1.00 86.69 233 ALA A C 1
ATOM 1851 O O . ALA A 1 233 ? 34.223 -14.914 9.510 1.00 86.69 233 ALA A O 1
ATOM 1852 N N . LYS A 1 234 ? 35.083 -16.973 9.747 1.00 87.81 234 LYS A N 1
ATOM 1853 C CA . LYS A 1 234 ? 36.488 -16.534 9.653 1.00 87.81 234 LYS A CA 1
ATOM 1854 C C . LYS A 1 234 ? 36.801 -15.895 8.297 1.00 87.81 234 LYS A C 1
ATOM 1856 O O . LYS A 1 234 ? 37.497 -14.879 8.249 1.00 87.81 234 LYS A O 1
ATOM 1861 N N . LYS A 1 235 ? 36.282 -16.457 7.200 1.00 86.94 235 LYS A N 1
ATOM 1862 C CA . LYS A 1 235 ? 36.445 -15.901 5.847 1.00 86.94 235 LYS A CA 1
ATOM 1863 C C . LYS A 1 235 ? 35.745 -14.544 5.708 1.00 86.94 235 LYS A C 1
ATOM 1865 O O . LYS A 1 235 ? 36.343 -13.620 5.165 1.00 86.94 235 LYS A O 1
ATOM 1870 N N . PHE A 1 236 ? 34.553 -14.391 6.284 1.00 87.62 236 PHE A N 1
ATOM 1871 C CA . PHE A 1 236 ? 33.817 -13.124 6.330 1.00 87.62 236 PHE A CA 1
ATOM 1872 C C . PHE A 1 236 ? 34.555 -12.032 7.109 1.00 87.62 236 PHE A C 1
ATOM 1874 O O . PHE A 1 236 ? 34.764 -10.937 6.582 1.00 87.62 236 PHE A O 1
ATOM 1881 N N . LYS A 1 237 ? 35.051 -12.349 8.315 1.00 86.00 237 LYS A N 1
ATOM 1882 C CA . LYS A 1 237 ? 35.892 -11.441 9.118 1.00 86.00 237 LYS A CA 1
ATOM 1883 C C . LYS A 1 237 ? 37.118 -10.958 8.335 1.00 86.00 237 LYS A C 1
ATOM 1885 O O . LYS A 1 237 ? 37.434 -9.770 8.362 1.00 86.00 237 LYS A O 1
ATOM 1890 N N . ARG A 1 238 ? 37.799 -11.860 7.614 1.00 83.50 238 ARG A N 1
ATOM 1891 C CA . ARG A 1 238 ? 38.969 -11.516 6.785 1.00 83.50 238 ARG A CA 1
ATOM 1892 C C . ARG A 1 238 ? 38.593 -10.600 5.622 1.00 83.50 238 ARG A C 1
ATOM 1894 O O . ARG A 1 238 ? 39.228 -9.565 5.463 1.00 83.50 238 ARG A O 1
ATOM 1901 N N . HIS A 1 239 ? 37.543 -10.941 4.876 1.00 78.62 239 HIS A N 1
ATOM 1902 C CA . HIS A 1 239 ? 37.097 -10.200 3.689 1.00 78.62 239 HIS A CA 1
ATOM 1903 C C . HIS A 1 239 ? 36.661 -8.763 3.993 1.00 78.62 239 HIS A C 1
ATOM 1905 O O . HIS A 1 239 ? 36.937 -7.844 3.225 1.00 78.62 239 HIS A O 1
ATOM 1911 N N . ASN A 1 240 ? 36.017 -8.544 5.141 1.00 73.00 240 ASN A N 1
ATOM 1912 C CA . ASN A 1 240 ? 35.623 -7.199 5.565 1.00 73.00 240 ASN A CA 1
ATOM 1913 C C . ASN A 1 240 ? 36.769 -6.409 6.207 1.00 73.00 240 ASN A C 1
ATOM 1915 O O . ASN A 1 240 ? 36.703 -5.184 6.247 1.00 73.00 240 ASN A O 1
ATOM 1919 N N . LYS A 1 241 ? 37.830 -7.074 6.687 1.00 71.38 241 LYS A N 1
ATOM 1920 C CA . LYS A 1 241 ? 39.034 -6.399 7.191 1.00 71.38 241 LYS A CA 1
ATOM 1921 C C . LYS A 1 241 ? 39.908 -5.857 6.057 1.00 71.38 241 LYS A C 1
ATOM 1923 O O . LYS A 1 241 ? 40.495 -4.801 6.236 1.00 71.38 241 LYS A O 1
ATOM 1928 N N . THR A 1 242 ? 39.961 -6.530 4.907 1.00 60.50 242 THR A N 1
ATOM 1929 C CA . THR A 1 242 ? 40.710 -6.083 3.714 1.00 60.50 242 THR A CA 1
ATOM 1930 C C . THR A 1 242 ? 39.995 -5.020 2.875 1.00 60.50 242 THR A C 1
ATOM 1932 O O . THR A 1 242 ? 40.623 -4.410 2.021 1.00 60.50 242 THR A O 1
ATOM 1935 N N . ARG A 1 243 ? 38.693 -4.792 3.093 1.00 57.84 243 ARG A N 1
ATOM 1936 C CA . ARG A 1 243 ? 37.889 -3.747 2.421 1.00 57.84 243 ARG A CA 1
ATOM 1937 C C . ARG A 1 243 ? 37.755 -2.446 3.234 1.00 57.84 243 ARG A C 1
ATOM 1939 O O . ARG A 1 243 ? 37.002 -1.561 2.825 1.00 57.84 243 ARG A O 1
ATOM 1946 N N . LYS A 1 244 ? 38.404 -2.380 4.399 1.00 52.56 244 LYS A N 1
ATOM 1947 C CA . LYS A 1 244 ? 38.485 -1.211 5.289 1.00 52.56 244 LYS A CA 1
ATOM 1948 C C . LYS A 1 244 ? 39.724 -0.401 4.956 1.00 52.56 244 LYS A C 1
ATOM 1950 O O . LYS A 1 244 ? 39.604 0.835 5.073 1.00 52.56 244 LYS A O 1
#

Foldseek 3Di:
DDDDDDDDDDDDDPDDPDPDPDDDDDDDDDPPDDQVRLQVVVQVCCCVVQVFAGWDWHADPVRHTPDIDTHHHPPGSDPPADPQKDWDKAAEDDEDPPDDFQFWKWFQWPVRDIDGRWGWHADDVPRNITITIDGPVCVVVRVVIHTHYMGGDPDPPCPVVQQWEQEPVRDIDGDDLVVQLVLLVVLPDDNVVSNVLSVVLVVVSSPDDPNHYPVNSLVSSLVSCCVPDNSSSVSSVVVVVVVD

Secondary structure (DSSP, 8-state):
------------------------------TT--HHHHHHHHHHHHHHHH--S-EEEEE-TTS-EEEEEEPPPSS-S-TT--TTEEEEEEEEEE--TT--TT-EEEEEETTS-EEEEEEEEEEETTTTEEEEEEEGGGHHHHTT--EEEEEE-------TT--EEEPTTS-EEE--HHHHHHHHHTTT--HHHHHHHHHHHHHHHTTS-SSEEHHHHHHHHHHHHHHH-HHHHHHHHHHHHTT-

Sequence (244 aa):
MIENEYTPQEENYPSRKVYEGKKEREMIFPSDLPPEELERRLKRRLITDWGVGEIEVELDHNGTITHLAISAKEHGLSEGIPKGYAAVPIKYEMIPSGFALGDVVRIYLKNEELIEGVEIKGVDKSEKEITVVIKQDKIEKIRNQDASLIVILPYTKPKAESMVVKKRSGVIKQFDMQKLTSSIRNVGVNDESAENIADAVKLKLLKSEVPIATQKIEDVVVDELEKKNMKTAKKFKRHNKTRK

Radius of gyration: 26.67 Å; chains: 1; bounding box: 63×60×65 Å